Protein 4NQ0 (pdb70)

Foldseek 3Di:
DVQVVLVVVLVVLLVVLVVCVVVVVLVVSLVSLQVNLAPRDQDDDDHDLSSLLSNLSSLLVVVVVVVVCLLFADLVLLVDQAADDQDDPLQDALVPDDRHDSVCCNDDDVLVSSLVSLSNSSNRLQPDDPVNDGRDLVSLLVNLVSLQVNLVSCVVVVVLRSSLSSLSNSLNSLVVHDDDPVSLVSNLVSLLSNLVSLLSDPPHALVSSLVSLVVSLVSLVVVVVVVDDPNVVSVVSNVVSVVSNVCSVPPRHD

Structure (mmCIF, N/CA/C/O backbone):
data_4NQ0
#
_entry.id   4NQ0
#
_cell.length_a   48.308
_cell.length_b   78.280
_cell.length_c   82.689
_cell.angle_alpha   90.00
_cell.angle_beta   90.00
_cell.angle_gamma   90.00
#
_symmetry.space_group_name_H-M   'P 21 21 21'
#
loop_
_entity.id
_entity.type
_entity.pdbx_description
1 polymer 'HAT1-interacting factor 1'
2 water water
#
loop_
_atom_site.group_PDB
_atom_site.id
_atom_site.type_symbol
_atom_site.label_atom_id
_atom_site.label_alt_id
_atom_site.label_comp_id
_atom_site.label_asym_id
_atom_site.label_entity_id
_atom_site.label_seq_id
_atom_site.pdbx_PDB_ins_code
_atom_site.Cartn_x
_atom_site.Cartn_y
_atom_site.Cartn_z
_atom_site.occupancy
_atom_site.B_iso_or_equiv
_atom_site.auth_seq_id
_atom_site.auth_comp_id
_atom_site.auth_asym_id
_atom_site.auth_atom_id
_atom_site.pdbx_PDB_model_num
ATOM 1 N N . THR A 1 13 ? -21.796 -23.683 -30.235 1.00 52.85 13 THR A N 1
ATOM 2 C CA . THR A 1 13 ? -22.773 -22.862 -29.466 1.00 51.71 13 THR A CA 1
ATOM 3 C C . THR A 1 13 ? -22.665 -21.387 -29.839 1.00 50.39 13 THR A C 1
ATOM 4 O O . THR A 1 13 ? -21.737 -20.972 -30.543 1.00 50.23 13 THR A O 1
ATOM 8 N N . SER A 1 14 ? -23.630 -20.607 -29.359 1.00 49.20 14 SER A N 1
ATOM 9 C CA . SER A 1 14 ? -23.593 -19.156 -29.467 1.00 47.71 14 SER A CA 1
ATOM 10 C C . SER A 1 14 ? -22.476 -18.604 -28.579 1.00 46.62 14 SER A C 1
ATOM 11 O O . SER A 1 14 ? -21.757 -17.684 -28.977 1.00 46.19 14 SER A O 1
ATOM 13 N N . ARG A 1 15 ? -22.333 -19.180 -27.382 1.00 45.96 15 ARG A N 1
ATOM 14 C CA . ARG A 1 15 ? -21.355 -18.722 -26.388 1.00 44.75 15 ARG A CA 1
ATOM 15 C C . ARG A 1 15 ? -19.938 -18.656 -26.951 1.00 43.82 15 ARG A C 1
ATOM 16 O O . ARG A 1 15 ? -19.212 -17.695 -26.713 1.00 43.11 15 ARG A O 1
ATOM 18 N N . HIS A 1 16 ? -19.548 -19.676 -27.702 1.00 43.46 16 HIS A N 1
ATOM 19 C CA . HIS A 1 16 ? -18.233 -19.676 -28.335 1.00 43.04 16 HIS A CA 1
ATOM 20 C C . HIS A 1 16 ? -18.091 -18.598 -29.428 1.00 41.40 16 HIS A C 1
ATOM 21 O O . HIS A 1 16 ? -17.083 -17.909 -29.499 1.00 40.30 16 HIS A O 1
ATOM 28 N N . LYS A 1 17 ? -19.101 -18.495 -30.288 1.00 40.55 17 LYS A N 1
ATOM 29 C CA . LYS A 1 17 ? -19.153 -17.465 -31.334 1.00 39.53 17 LYS A CA 1
ATOM 30 C C . LYS A 1 17 ? -19.051 -16.070 -30.731 1.00 37.81 17 LYS A C 1
ATOM 31 O O . LYS A 1 17 ? -18.290 -15.229 -31.212 1.00 36.83 17 LYS A O 1
ATOM 37 N N . VAL A 1 18 ? -19.818 -15.832 -29.672 1.00 36.80 18 VAL A N 1
ATOM 38 C CA . VAL A 1 18 ? -19.760 -14.559 -28.955 1.00 35.41 18 VAL A CA 1
ATOM 39 C C . VAL A 1 18 ? -18.370 -14.331 -28.357 1.00 35.26 18 VAL A C 1
ATOM 40 O O . VAL A 1 18 ? -17.813 -13.242 -28.474 1.00 33.99 18 VAL A O 1
ATOM 44 N N . GLN A 1 19 ? -17.812 -15.368 -27.739 1.00 35.70 19 GLN A N 1
ATOM 45 C CA . GLN A 1 19 ? -16.478 -15.293 -27.135 1.00 36.43 19 GLN A CA 1
ATOM 46 C C . GLN A 1 19 ? -15.413 -14.865 -28.152 1.00 35.96 19 GLN A C 1
ATOM 47 O O . GLN A 1 19 ? -14.652 -13.925 -27.912 1.00 35.16 19 GLN A O 1
ATOM 53 N N . ILE A 1 20 ? -15.375 -15.565 -29.281 1.00 35.96 20 ILE A N 1
ATOM 54 C CA . ILE A 1 20 ? -14.405 -15.294 -30.345 1.00 36.11 20 ILE A CA 1
ATOM 55 C C . ILE A 1 20 ? -14.551 -13.872 -30.902 1.00 35.07 20 ILE A C 1
ATOM 56 O O . ILE A 1 20 ? -13.551 -13.167 -31.080 1.00 34.80 20 ILE A O 1
ATOM 60 N N . ASP A 1 21 ? -15.790 -13.444 -31.136 1.00 33.66 21 ASP A N 1
ATOM 61 C CA . ASP A 1 21 ? -16.046 -12.076 -31.605 1.00 32.92 21 ASP A CA 1
ATOM 62 C C . ASP A 1 21 ? -15.529 -11.028 -30.614 1.00 32.27 21 ASP A C 1
ATOM 63 O O . ASP A 1 21 ? -14.904 -10.036 -31.015 1.00 31.75 21 ASP A O 1
ATOM 68 N N . MET A 1 22 ? -15.811 -11.251 -29.331 1.00 31.84 22 MET A N 1
ATOM 69 C CA . MET A 1 22 ? -15.374 -10.351 -28.250 1.00 31.78 22 MET A CA 1
ATOM 70 C C . MET A 1 22 ? -13.851 -10.220 -28.190 1.00 31.76 22 MET A C 1
ATOM 71 O O . MET A 1 22 ? -13.323 -9.116 -28.062 1.00 31.23 22 MET A O 1
ATOM 76 N N . GLU A 1 23 ? -13.149 -11.343 -28.291 1.00 32.40 23 GLU A N 1
ATOM 77 C CA . GLU A 1 23 ? -11.688 -11.316 -28.321 1.00 33.42 23 GLU A CA 1
ATOM 78 C C . GLU A 1 23 ? -11.150 -10.523 -29.509 1.00 33.30 23 GLU A C 1
ATOM 79 O O . GLU A 1 23 ? -10.173 -9.801 -29.372 1.00 33.41 23 GLU A O 1
ATOM 85 N N . ARG A 1 24 ? -11.792 -10.624 -30.668 1.00 33.24 24 ARG A N 1
ATOM 86 C CA . ARG A 1 24 ? -11.340 -9.848 -31.818 1.00 33.45 24 ARG A CA 1
ATOM 87 C C . ARG A 1 24 ? -11.566 -8.354 -31.576 1.00 32.08 24 ARG A C 1
ATOM 88 O O . ARG A 1 24 ? -10.704 -7.531 -31.877 1.00 31.56 24 ARG A O 1
ATOM 96 N N . GLN A 1 25 ? -12.719 -8.009 -31.007 1.00 30.87 25 GLN A N 1
ATOM 97 C CA . GLN A 1 25 ? -13.045 -6.607 -30.707 1.00 30.14 25 GLN A CA 1
ATOM 98 C C . GLN A 1 25 ? -12.076 -5.956 -29.706 1.00 29.80 25 GLN A C 1
ATOM 99 O O . GLN A 1 25 ? -11.701 -4.792 -29.872 1.00 29.69 25 GLN A O 1
ATOM 105 N N . VAL A 1 26 ? -11.685 -6.706 -28.677 1.00 29.64 26 VAL A N 1
ATOM 106 C CA . VAL A 1 26 ? -10.657 -6.272 -27.726 1.00 29.92 26 VAL A CA 1
ATOM 107 C C . VAL A 1 26 ? -9.342 -5.944 -28.456 1.00 31.02 26 VAL A C 1
ATOM 108 O O . VAL A 1 26 ? -8.754 -4.893 -28.237 1.00 30.79 26 VAL A O 1
ATOM 112 N N . GLN A 1 27 ? -8.907 -6.838 -29.344 1.00 32.90 27 GLN A N 1
ATOM 113 C CA . GLN A 1 27 ? -7.681 -6.622 -30.119 1.00 34.38 27 GLN A CA 1
ATOM 114 C C . GLN A 1 27 ? -7.765 -5.389 -31.023 1.00 34.74 27 GLN A C 1
ATOM 115 O O . GLN A 1 27 ? -6.798 -4.620 -31.133 1.00 34.48 27 GLN A O 1
ATOM 121 N N . ILE A 1 28 ? -8.916 -5.203 -31.663 1.00 34.61 28 ILE A N 1
ATOM 122 C CA . ILE A 1 28 ? -9.132 -4.029 -32.498 1.00 34.93 28 ILE A CA 1
ATOM 123 C C . ILE A 1 28 ? -9.112 -2.764 -31.637 1.00 34.62 28 ILE A C 1
ATOM 124 O O . ILE A 1 28 ? -8.459 -1.783 -31.988 1.00 34.77 28 ILE A O 1
ATOM 129 N N . ALA A 1 29 ? -9.820 -2.799 -30.508 1.00 34.04 29 ALA A N 1
ATOM 130 C CA . ALA A 1 29 ? -9.907 -1.659 -29.608 1.00 33.97 29 ALA A CA 1
ATOM 131 C C . ALA A 1 29 ? -8.531 -1.322 -29.033 1.00 34.53 29 ALA A C 1
ATOM 132 O O . ALA A 1 29 ? -8.167 -0.159 -28.937 1.00 34.03 29 ALA A O 1
ATOM 134 N N . LYS A 1 30 ? -7.798 -2.359 -28.649 1.00 35.26 30 LYS A N 1
ATOM 135 C CA . LYS A 1 30 ? -6.427 -2.244 -28.165 1.00 36.61 30 LYS A CA 1
ATOM 136 C C . LYS A 1 30 ? -5.536 -1.564 -29.208 1.00 37.93 30 LYS A C 1
ATOM 137 O O . LYS A 1 30 ? -4.782 -0.640 -28.882 1.00 38.13 30 LYS A O 1
ATOM 143 N N . ASP A 1 31 ? -5.642 -2.014 -30.458 1.00 38.94 31 ASP A N 1
ATOM 144 C CA . ASP A 1 31 ? -4.855 -1.450 -31.561 1.00 40.19 31 ASP A CA 1
ATOM 145 C C . ASP A 1 31 ? -5.240 -0.004 -31.843 1.00 40.40 31 ASP A C 1
ATOM 146 O O . ASP A 1 31 ? -4.384 0.821 -32.153 1.00 41.30 31 ASP A O 1
ATOM 149 N N . LEU A 1 32 ? -6.528 0.304 -31.731 1.00 40.09 32 LEU A N 1
ATOM 150 C CA . LEU A 1 32 ? -7.008 1.669 -31.943 1.00 40.18 32 LEU A CA 1
ATOM 151 C C . LEU A 1 32 ? -6.509 2.610 -30.845 1.00 40.31 32 LEU A C 1
ATOM 152 O O . LEU A 1 32 ? -6.222 3.781 -31.103 1.00 40.29 32 LEU A O 1
ATOM 157 N N . LEU A 1 33 ? -6.431 2.097 -29.622 1.00 40.01 33 LEU A N 1
ATOM 158 C CA . LEU A 1 33 ? -5.915 2.869 -28.502 1.00 40.34 33 LEU A CA 1
ATOM 159 C C . LEU A 1 33 ? -4.425 3.123 -28.702 1.00 41.42 33 LEU A C 1
ATOM 160 O O . LEU A 1 33 ? -3.970 4.241 -28.504 1.00 41.71 33 LEU A O 1
ATOM 165 N N . ALA A 1 34 ? -3.689 2.081 -29.111 1.00 42.43 34 ALA A N 1
ATOM 166 C CA . ALA A 1 34 ? -2.262 2.191 -29.473 1.00 43.84 34 ALA A CA 1
ATOM 167 C C . ALA A 1 34 ? -2.022 3.219 -30.576 1.00 45.10 34 ALA A C 1
ATOM 168 O O . ALA A 1 34 ? -1.002 3.896 -30.583 1.00 45.90 34 ALA A O 1
ATOM 170 N N . GLN A 1 35 ? -2.970 3.336 -31.503 1.00 45.94 35 GLN A N 1
ATOM 171 C CA . GLN A 1 35 ? -2.904 4.354 -32.554 1.00 47.20 35 GLN A CA 1
ATOM 172 C C . GLN A 1 35 ? -3.355 5.743 -32.074 1.00 46.88 35 GLN A C 1
ATOM 173 O O . GLN A 1 35 ? -3.336 6.693 -32.854 1.00 47.88 35 GLN A O 1
ATOM 179 N N . LYS A 1 36 ? -3.751 5.860 -30.807 1.00 45.62 36 LYS A N 1
ATOM 180 C CA . LYS A 1 36 ? -4.270 7.111 -30.229 1.00 45.38 36 LYS A CA 1
ATOM 181 C C . LYS A 1 36 ? -5.630 7.521 -30.818 1.00 45.32 36 LYS A C 1
ATOM 182 O O . LYS A 1 36 ? -5.995 8.696 -30.782 1.00 45.47 36 LYS A O 1
ATOM 186 N N . LYS A 1 37 ? -6.384 6.559 -31.346 1.00 44.81 37 LYS A N 1
ATOM 187 C CA . LYS A 1 37 ? -7.726 6.835 -31.858 1.00 44.81 37 LYS A CA 1
ATOM 188 C C . LYS A 1 37 ? -8.740 6.538 -30.755 1.00 43.29 37 LYS A C 1
ATOM 189 O O . LYS A 1 37 ? -9.382 5.481 -30.730 1.00 42.74 37 LYS A O 1
ATOM 195 N N . PHE A 1 38 ? -8.882 7.503 -29.853 1.00 42.62 38 PHE A N 1
ATOM 196 C CA . PHE A 1 38 ? -9.518 7.287 -28.548 1.00 41.06 38 PHE A CA 1
ATOM 197 C C . PHE A 1 38 ? -11.033 7.159 -28.604 1.00 40.23 38 PHE A C 1
ATOM 198 O O . PHE A 1 38 ? -11.603 6.265 -27.986 1.00 39.48 38 PHE A O 1
ATOM 206 N N . LEU A 1 39 ? -11.684 8.068 -29.314 1.00 40.35 39 LEU A N 1
ATOM 207 C CA . LEU A 1 39 ? -13.122 7.989 -29.504 1.00 39.98 39 LEU A CA 1
ATOM 208 C C . LEU A 1 39 ? -13.463 6.654 -30.163 1.00 39.63 39 LEU A C 1
ATOM 209 O O . LEU A 1 39 ? -14.422 5.986 -29.776 1.00 39.29 39 LEU A O 1
ATOM 214 N N . GLU A 1 40 ? -12.639 6.262 -31.128 1.00 39.66 40 GLU A N 1
ATOM 215 C CA . GLU A 1 40 ? -12.868 5.068 -31.919 1.00 39.56 40 GLU A CA 1
ATOM 216 C C . GLU A 1 40 ? -12.672 3.775 -31.111 1.00 37.87 40 GLU A C 1
ATOM 217 O O . GLU A 1 40 ? -13.439 2.832 -31.261 1.00 36.72 40 GLU A O 1
ATOM 223 N N . ALA A 1 41 ? -11.647 3.743 -30.261 1.00 37.04 41 ALA A N 1
ATOM 224 C CA . ALA A 1 41 ? -11.410 2.601 -29.358 1.00 35.72 41 ALA A CA 1
ATOM 225 C C . ALA A 1 41 ? -12.530 2.495 -28.319 1.00 34.78 41 ALA A C 1
ATOM 226 O O . ALA A 1 41 ? -13.016 1.403 -28.030 1.00 33.70 41 ALA A O 1
ATOM 228 N N . ALA A 1 42 ? -12.951 3.639 -27.782 1.00 34.54 42 ALA A N 1
ATOM 229 C CA . ALA A 1 42 ? -14.050 3.683 -26.818 1.00 33.95 42 ALA A CA 1
ATOM 230 C C . ALA A 1 42 ? -15.373 3.199 -27.427 1.00 34.23 42 ALA A C 1
ATOM 231 O O . ALA A 1 42 ? -16.068 2.346 -26.840 1.00 33.58 42 ALA A O 1
ATOM 233 N N . LYS A 1 43 ? -15.725 3.740 -28.595 1.00 34.40 43 LYS A N 1
ATOM 234 C CA . LYS A 1 43 ? -16.945 3.323 -29.284 1.00 34.59 43 LYS A CA 1
ATOM 235 C C . LYS A 1 43 ? -16.923 1.833 -29.538 1.00 33.44 43 LYS A C 1
ATOM 236 O O . LYS A 1 43 ? -17.927 1.158 -29.393 1.00 33.15 43 LYS A O 1
ATOM 242 N N . ARG A 1 44 ? -15.767 1.333 -29.931 1.00 33.19 44 ARG A N 1
ATOM 243 C CA . ARG A 1 44 ? -15.608 -0.082 -30.219 1.00 32.69 44 ARG A CA 1
ATOM 244 C C . ARG A 1 44 ? -15.938 -0.932 -28.990 1.00 31.37 44 ARG A C 1
ATOM 245 O O . ARG A 1 44 ? -16.603 -1.969 -29.097 1.00 31.14 44 ARG A O 1
ATOM 253 N N . CYS A 1 45 ? -15.444 -0.497 -27.832 1.00 30.49 45 CYS A N 1
ATOM 254 C CA . CYS A 1 45 ? -15.698 -1.186 -26.561 1.00 29.75 45 CYS A CA 1
ATOM 255 C C . CYS A 1 45 ? -17.161 -1.054 -26.185 1.00 29.42 45 CYS A C 1
ATOM 256 O O . CYS A 1 45 ? -17.801 -2.031 -25.837 1.00 27.93 45 CYS A O 1
ATOM 259 N N . GLN A 1 46 ? -17.678 0.172 -26.253 1.00 30.28 46 GLN A N 1
ATOM 260 C CA . GLN A 1 46 ? -19.066 0.443 -25.888 1.00 31.00 46 GLN A CA 1
ATOM 261 C C . GLN A 1 46 ? -20.055 -0.417 -26.687 1.00 31.37 46 GLN A C 1
ATOM 262 O O . GLN A 1 46 ? -20.924 -1.063 -26.114 1.00 30.87 46 GLN A O 1
ATOM 268 N N . GLN A 1 47 ? -19.907 -0.422 -28.008 1.00 31.95 47 GLN A N 1
ATOM 269 C CA . GLN A 1 47 ? -20.825 -1.164 -28.873 1.00 32.19 47 GLN A CA 1
ATOM 270 C C . GLN A 1 47 ? -20.681 -2.669 -28.677 1.00 31.48 47 GLN A C 1
ATOM 271 O O . GLN A 1 47 ? -21.661 -3.395 -28.721 1.00 31.50 47 GLN A O 1
ATOM 277 N N . THR A 1 48 ? -19.461 -3.144 -28.459 1.00 31.09 48 THR A N 1
ATOM 278 C CA . THR A 1 48 ? -19.266 -4.561 -28.161 1.00 30.70 48 THR A CA 1
ATOM 279 C C . THR A 1 48 ? -19.970 -4.892 -26.843 1.00 30.14 48 THR A C 1
ATOM 280 O O . THR A 1 48 ? -20.704 -5.876 -26.775 1.00 29.49 48 THR A O 1
ATOM 284 N N . LEU A 1 49 ? -19.785 -4.049 -25.819 1.00 29.60 49 LEU A N 1
ATOM 285 C CA . LEU A 1 49 ? -20.392 -4.308 -24.513 1.00 29.50 49 LEU A CA 1
ATOM 286 C C . LEU A 1 49 ? -21.936 -4.295 -24.600 1.00 30.29 49 LEU A C 1
ATOM 287 O O . LEU A 1 49 ? -22.576 -5.133 -23.987 1.00 29.14 49 LEU A O 1
ATOM 292 N N . ASP A 1 50 ? -22.511 -3.367 -25.371 1.00 30.94 50 ASP A N 1
ATOM 293 C CA . ASP A 1 50 ? -23.971 -3.239 -25.471 1.00 31.95 50 ASP A CA 1
ATOM 294 C C . ASP A 1 50 ? -24.598 -4.450 -26.149 1.00 32.83 50 ASP A C 1
ATOM 295 O O . ASP A 1 50 ? -25.745 -4.769 -25.889 1.00 33.01 50 ASP A O 1
ATOM 300 N N . SER A 1 51 ? -23.853 -5.117 -27.023 1.00 33.85 51 SER A N 1
ATOM 301 C CA . SER A 1 51 ? -24.405 -6.222 -27.790 1.00 35.04 51 SER A CA 1
ATOM 302 C C . SER A 1 51 ? -24.085 -7.601 -27.223 1.00 36.06 51 SER A C 1
ATOM 303 O O . SER A 1 51 ? -24.509 -8.595 -27.800 1.00 36.21 51 SER A O 1
ATOM 306 N N . LEU A 1 52 ? -23.351 -7.682 -26.114 1.00 36.78 52 LEU A N 1
ATOM 307 C CA . LEU A 1 52 ? -23.121 -8.989 -25.483 1.00 38.01 52 LEU A CA 1
ATOM 308 C C . LEU A 1 52 ? -24.425 -9.461 -24.846 1.00 39.38 52 LEU A C 1
ATOM 309 O O . LEU A 1 52 ? -25.159 -8.651 -24.280 1.00 39.02 52 LEU A O 1
ATOM 314 N N . PRO A 1 53 ? -24.717 -10.766 -24.928 1.00 41.41 53 PRO A N 1
ATOM 315 C CA . PRO A 1 53 ? -25.899 -11.283 -24.228 1.00 42.90 53 PRO A CA 1
ATOM 316 C C . PRO A 1 53 ? -25.807 -11.063 -22.717 1.00 44.26 53 PRO A C 1
ATOM 317 O O . PRO A 1 53 ? -24.720 -11.152 -22.140 1.00 43.79 53 PRO A O 1
ATOM 321 N N . LYS A 1 54 ? -26.945 -10.777 -22.089 1.00 46.15 54 LYS A N 1
ATOM 322 C CA . LYS A 1 54 ? -26.972 -10.355 -20.688 1.00 47.31 54 LYS A CA 1
ATOM 323 C C . LYS A 1 54 ? -26.833 -11.499 -19.677 1.00 48.62 54 LYS A C 1
ATOM 324 O O . LYS A 1 54 ? -26.590 -11.238 -18.498 1.00 49.36 54 LYS A O 1
ATOM 326 N N . ASP A 1 55 ? -26.977 -12.753 -20.112 1.00 49.68 55 ASP A N 1
ATOM 327 C CA . ASP A 1 55 ? -26.836 -13.881 -19.184 1.00 50.60 55 ASP A CA 1
ATOM 328 C C . ASP A 1 55 ? -25.748 -14.887 -19.579 1.00 50.95 55 ASP A C 1
ATOM 329 O O . ASP A 1 55 ? -25.617 -15.254 -20.743 1.00 51.53 55 ASP A O 1
ATOM 332 N N . GLY A 1 56 ? -24.962 -15.315 -18.590 1.00 51.12 56 GLY A N 1
ATOM 333 C CA . GLY A 1 56 ? -24.095 -16.489 -18.726 1.00 51.09 56 GLY A CA 1
ATOM 334 C C . GLY A 1 56 ? -22.753 -16.311 -19.419 1.00 50.20 56 GLY A C 1
ATOM 335 O O . GLY A 1 56 ? -22.124 -17.307 -19.800 1.00 51.17 56 GLY A O 1
ATOM 336 N N . LEU A 1 57 ? -22.298 -15.073 -19.589 1.00 48.10 57 LEU A N 1
ATOM 337 C CA . LEU A 1 57 ? -20.961 -14.838 -20.136 1.00 46.89 57 LEU A CA 1
ATOM 338 C C . LEU A 1 57 ? -20.334 -13.560 -19.618 1.00 44.77 57 LEU A C 1
ATOM 339 O O . LEU A 1 57 ? -20.735 -12.472 -20.007 1.00 44.45 57 LEU A O 1
ATOM 344 N N . LEU A 1 58 ? -19.312 -13.699 -18.786 1.00 43.19 58 LEU A N 1
ATOM 345 C CA . LEU A 1 58 ? -18.615 -12.541 -18.243 1.00 41.30 58 LEU A CA 1
ATOM 346 C C . LEU A 1 58 ? -17.764 -11.897 -19.322 1.00 39.49 58 LEU A C 1
ATOM 347 O O . LEU A 1 58 ? -16.969 -12.575 -19.956 1.00 39.46 58 LEU A O 1
ATOM 352 N N . PRO A 1 59 ? -17.915 -10.578 -19.527 1.00 37.38 59 PRO A N 1
ATOM 353 C CA . PRO A 1 59 ? -17.137 -9.922 -20.559 1.00 35.92 59 PRO A CA 1
ATOM 354 C C . PRO A 1 59 ? -15.668 -9.809 -20.182 1.00 34.73 59 PRO A C 1
ATOM 355 O O . PRO A 1 59 ? -15.312 -9.915 -19.004 1.00 34.50 59 PRO A O 1
ATOM 359 N N . ASP A 1 60 ? -14.833 -9.617 -21.193 1.00 33.25 60 ASP A N 1
ATOM 360 C CA . ASP A 1 60 ? -13.395 -9.490 -21.014 1.00 32.48 60 ASP A CA 1
ATOM 361 C C . ASP A 1 60 ? -13.129 -8.187 -20.262 1.00 30.99 60 ASP A C 1
ATOM 362 O O . ASP A 1 60 ? -13.604 -7.142 -20.678 1.00 29.97 60 ASP A O 1
ATOM 367 N N . PRO A 1 61 ? -12.389 -8.248 -19.139 1.00 30.25 61 PRO A N 1
ATOM 368 C CA . PRO A 1 61 ? -12.071 -7.008 -18.409 1.00 29.42 61 PRO A CA 1
ATOM 369 C C . PRO A 1 61 ? -11.338 -5.961 -19.258 1.00 29.57 61 PRO A C 1
ATOM 370 O O . PRO A 1 61 ? -11.440 -4.765 -18.977 1.00 28.49 61 PRO A O 1
ATOM 374 N N . GLU A 1 62 ? -10.601 -6.398 -20.280 1.00 29.88 62 GLU A N 1
ATOM 375 C CA . GLU A 1 62 ? -9.959 -5.459 -21.206 1.00 30.56 62 GLU A CA 1
ATOM 376 C C . GLU A 1 62 ? -10.928 -4.520 -21.917 1.00 29.70 62 GLU A C 1
ATOM 377 O O . GLU A 1 62 ? -10.548 -3.412 -22.268 1.00 29.78 62 GLU A O 1
ATOM 383 N N . LEU A 1 63 ? -12.171 -4.954 -22.146 1.00 29.22 63 LEU A N 1
ATOM 384 C CA . LEU A 1 63 ? -13.178 -4.068 -22.720 1.00 28.36 63 LEU A CA 1
ATOM 385 C C . LEU A 1 63 ? -13.400 -2.857 -21.821 1.00 28.33 63 LEU A C 1
ATOM 386 O O . LEU A 1 63 ? -13.564 -1.741 -22.304 1.00 28.06 63 LEU A O 1
ATOM 391 N N . PHE A 1 64 ? -13.387 -3.085 -20.513 1.00 27.87 64 PHE A N 1
ATOM 392 C CA . PHE A 1 64 ? -13.568 -2.009 -19.545 1.00 27.94 64 PHE A CA 1
ATOM 393 C C . PHE A 1 64 ? -12.315 -1.152 -19.411 1.00 27.89 64 PHE A C 1
ATOM 394 O O . PHE A 1 64 ? -12.391 0.084 -19.400 1.00 27.66 64 PHE A O 1
ATOM 402 N N . THR A 1 65 ? -11.150 -1.794 -19.371 1.00 28.11 65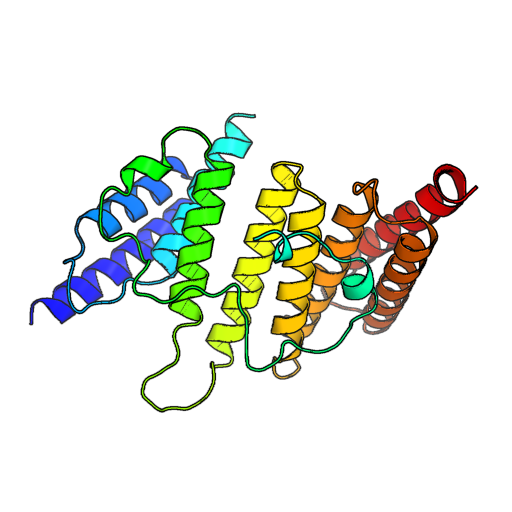 THR A N 1
ATOM 403 C CA . THR A 1 65 ? -9.894 -1.048 -19.171 1.00 28.40 65 THR A CA 1
ATOM 404 C C . THR A 1 65 ? -9.500 -0.208 -20.385 1.00 28.65 65 THR A C 1
ATOM 405 O O . THR A 1 65 ? -9.102 0.956 -20.241 1.00 28.57 65 THR A O 1
ATOM 409 N N . ILE A 1 66 ? -9.646 -0.774 -21.578 1.00 28.98 66 ILE A N 1
ATOM 410 C CA . ILE A 1 66 ? -9.445 -0.011 -22.814 1.00 29.56 66 ILE A CA 1
ATOM 411 C C . ILE A 1 66 ? -10.454 1.135 -22.916 1.00 29.53 66 ILE A C 1
ATOM 412 O O . ILE A 1 66 ? -10.078 2.274 -23.216 1.00 29.74 66 ILE A O 1
ATOM 417 N N . PHE A 1 67 ? -11.727 0.840 -22.636 1.00 29.55 67 PHE A N 1
ATOM 418 C CA . PHE A 1 67 ? -12.792 1.849 -22.663 1.00 29.80 67 PHE A CA 1
ATOM 419 C C . PHE A 1 67 ? -12.420 2.999 -21.714 1.00 30.41 67 PHE A C 1
ATOM 420 O O . PHE A 1 67 ? -12.513 4.176 -22.077 1.00 31.09 67 PHE A O 1
ATOM 428 N N . ALA A 1 68 ? -11.980 2.657 -20.506 1.00 30.58 68 ALA A N 1
ATOM 429 C CA . ALA A 1 68 ? -11.628 3.661 -19.508 1.00 31.20 68 ALA A CA 1
ATOM 430 C C . ALA A 1 68 ? -10.455 4.526 -19.969 1.00 32.39 68 ALA A C 1
ATOM 431 O O . ALA A 1 68 ? -10.514 5.747 -19.885 1.00 32.36 68 ALA A O 1
ATOM 433 N N . GLN A 1 69 ? -9.393 3.895 -20.452 1.00 33.68 69 GLN A N 1
ATOM 434 C CA . GLN A 1 69 ? -8.262 4.642 -21.000 1.00 35.24 69 GLN A CA 1
ATOM 435 C C . GLN A 1 69 ? -8.714 5.568 -22.115 1.00 36.30 69 GLN A C 1
ATOM 436 O O . GLN A 1 69 ? -8.362 6.743 -22.121 1.00 36.60 69 GLN A O 1
ATOM 442 N N . ALA A 1 70 ? -9.516 5.036 -23.040 1.00 36.97 70 ALA A N 1
ATOM 443 C CA . ALA A 1 70 ? -9.959 5.802 -24.201 1.00 37.88 70 ALA A CA 1
ATOM 444 C C . ALA A 1 70 ? -10.657 7.076 -23.766 1.00 38.86 70 ALA A C 1
ATOM 445 O O . ALA A 1 70 ? -10.323 8.169 -24.233 1.00 39.55 70 ALA A O 1
ATOM 447 N N . VAL A 1 71 ? -11.612 6.930 -22.851 1.00 39.19 71 VAL A N 1
ATOM 448 C CA . VAL A 1 71 ? -12.432 8.047 -22.416 1.00 40.31 71 VAL A CA 1
ATOM 449 C C . VAL A 1 71 ? -11.627 9.030 -21.558 1.00 41.46 71 VAL A C 1
ATOM 450 O O . VAL A 1 71 ? -11.809 10.239 -21.659 1.00 42.08 71 VAL A O 1
ATOM 454 N N . TYR A 1 72 ? -10.728 8.515 -20.730 1.00 42.16 72 TYR A N 1
ATOM 455 C CA . TYR A 1 72 ? -9.824 9.376 -19.970 1.00 43.49 72 TYR A CA 1
ATOM 456 C C . TYR A 1 72 ? -9.034 10.284 -20.916 1.00 45.16 72 TYR A C 1
ATOM 457 O O . TYR A 1 72 ? -9.006 11.502 -20.745 1.00 45.70 72 TYR A O 1
ATOM 466 N N . ASN A 1 73 ? -8.410 9.680 -21.920 1.00 46.40 73 ASN A N 1
ATOM 467 C CA . ASN A 1 73 ? -7.598 10.430 -22.881 1.00 48.33 73 ASN A CA 1
ATOM 468 C C . ASN A 1 73 ? -8.381 11.419 -23.743 1.00 50.06 73 ASN A C 1
ATOM 469 O O . ASN A 1 73 ? -7.815 12.406 -24.220 1.00 51.09 73 ASN A O 1
ATOM 474 N N . MET A 1 74 ? -9.671 11.147 -23.939 1.00 51.20 74 MET A N 1
ATOM 475 C CA . MET A 1 74 ? -10.571 12.076 -24.614 1.00 52.85 74 MET A CA 1
ATOM 476 C C . MET A 1 74 ? -10.720 13.346 -23.788 1.00 54.23 74 MET A C 1
ATOM 477 O O . MET A 1 74 ? -10.756 14.451 -24.336 1.00 55.45 74 MET A O 1
ATOM 482 N N . GLU A 1 75 ? -10.822 13.189 -22.471 1.00 54.56 75 GLU A N 1
ATOM 483 C CA . GLU A 1 75 ? -10.996 14.334 -21.584 1.00 55.72 75 GLU A CA 1
ATOM 484 C C . GLU A 1 75 ? -9.706 15.144 -21.505 1.00 56.99 75 GLU A C 1
ATOM 485 O O . GLU A 1 75 ? -9.744 16.375 -21.555 1.00 57.87 75 GLU A O 1
ATOM 491 N N . VAL A 1 76 ? -8.571 14.453 -21.390 1.00 57.49 76 VAL A N 1
ATOM 492 C CA . VAL A 1 76 ? -7.263 15.106 -21.411 1.00 58.84 76 VAL A CA 1
ATOM 493 C C . VAL A 1 76 ? -7.158 15.989 -22.655 1.00 60.85 76 VAL A C 1
ATOM 494 O O . VAL A 1 76 ? -6.859 17.181 -22.553 1.00 62.04 76 VAL A O 1
ATOM 498 N N . GLN A 1 77 ? -7.433 15.398 -23.817 1.00 62.01 77 GLN A N 1
ATOM 499 C CA . GLN A 1 77 ? -7.446 16.128 -25.097 1.00 63.88 77 GLN A CA 1
ATOM 500 C C . GLN A 1 77 ? -8.436 17.291 -25.122 1.00 65.09 77 GLN A C 1
ATOM 501 O O . GLN A 1 77 ? -8.169 18.308 -25.758 1.00 66.52 77 GLN A O 1
ATOM 507 N N . ASN A 1 78 ? -9.570 17.146 -24.439 1.00 65.02 78 ASN A N 1
ATOM 508 C CA . ASN A 1 78 ? -10.547 18.238 -24.321 1.00 66.29 78 ASN A CA 1
ATOM 509 C C . ASN A 1 78 ? -10.186 19.221 -23.197 1.00 66.84 78 ASN A C 1
ATOM 510 O O . ASN A 1 78 ? -11.078 19.813 -22.579 1.00 67.25 78 ASN A O 1
ATOM 515 N N . SER A 1 79 ? -8.887 19.394 -22.939 1.00 66.93 79 SER A N 1
ATOM 516 C CA . SER A 1 79 ? -8.401 20.229 -21.837 1.00 67.21 79 SER A CA 1
ATOM 517 C C . SER A 1 79 ? -6.905 20.521 -21.976 1.00 67.43 79 SER A C 1
ATOM 518 O O . SER A 1 79 ? -6.438 20.948 -23.031 1.00 68.40 79 SER A O 1
ATOM 521 N N . LYS A 1 160 ? -16.435 3.630 0.747 1.00 56.63 160 LYS A N 1
ATOM 522 C CA . LYS A 1 160 ? -17.077 4.944 0.709 1.00 56.78 160 LYS A CA 1
ATOM 523 C C . LYS A 1 160 ? -16.029 6.044 0.912 1.00 56.21 160 LYS A C 1
ATOM 524 O O . LYS A 1 160 ? -15.414 6.512 -0.055 1.00 56.10 160 LYS A O 1
ATOM 526 N N . GLU A 1 161 ? -15.815 6.449 2.164 1.00 55.87 161 GLU A N 1
ATOM 527 C CA . GLU A 1 161 ? -14.734 7.374 2.485 1.00 54.77 161 GLU A CA 1
ATOM 528 C C . GLU A 1 161 ? -13.473 6.592 2.875 1.00 53.04 161 GLU A C 1
ATOM 529 O O . GLU A 1 161 ? -12.435 7.180 3.181 1.00 52.53 161 GLU A O 1
ATOM 535 N N . GLU A 1 162 ? -13.583 5.264 2.850 1.00 51.69 162 GLU A N 1
ATOM 536 C CA . GLU A 1 162 ? -12.424 4.367 2.872 1.00 50.45 162 GLU A CA 1
ATOM 537 C C . GLU A 1 162 ? -11.583 4.467 1.581 1.00 48.65 162 GLU A C 1
ATOM 538 O O . GLU A 1 162 ? -10.460 3.968 1.541 1.00 48.33 162 GLU A O 1
ATOM 541 N N . GLU A 1 163 ? -12.131 5.111 0.545 1.00 47.27 163 GLU A N 1
ATOM 542 C CA . GLU A 1 163 ? -11.384 5.444 -0.685 1.00 45.71 163 GLU A CA 1
ATOM 543 C C . GLU A 1 163 ? -10.421 6.626 -0.529 1.00 43.70 163 GLU A C 1
ATOM 544 O O . GLU A 1 163 ? -9.536 6.814 -1.358 1.00 42.74 163 GLU A O 1
ATOM 550 N N . ARG A 1 164 ? -10.629 7.447 0.492 1.00 42.49 164 ARG A N 1
ATOM 551 C CA . ARG A 1 164 ? -9.710 8.540 0.791 1.00 41.22 164 ARG A CA 1
ATOM 552 C C . ARG A 1 164 ? -8.486 8.010 1.529 1.00 39.01 164 ARG A C 1
ATOM 553 O O . ARG A 1 164 ? -8.551 6.973 2.188 1.00 38.46 164 ARG A O 1
ATOM 561 N N . LEU A 1 165 ? -7.372 8.721 1.389 1.00 36.80 165 LEU A N 1
ATOM 562 C CA . LEU A 1 165 ? -6.148 8.378 2.093 1.00 35.54 165 LEU A CA 1
ATOM 563 C C . LEU A 1 165 ? -6.365 8.516 3.604 1.00 34.88 165 LEU A C 1
ATOM 564 O O . LEU A 1 165 ? -6.869 9.530 4.081 1.00 34.86 165 LEU A O 1
ATOM 569 N N . ALA A 1 166 ? -6.020 7.460 4.331 1.00 33.94 166 ALA A N 1
ATOM 570 C CA . ALA A 1 166 ? -5.840 7.523 5.768 1.00 33.28 166 ALA A CA 1
ATOM 571 C C . ALA A 1 166 ? -4.348 7.735 6.017 1.00 32.21 166 ALA A C 1
ATOM 572 O O . ALA A 1 166 ? -3.522 7.075 5.404 1.00 30.93 166 ALA A O 1
ATOM 574 N N . LEU A 1 167 ? -4.013 8.657 6.913 1.00 31.84 167 LEU A N 1
ATOM 575 C CA . LEU A 1 167 ? -2.622 8.922 7.288 1.00 31.53 167 LEU A CA 1
ATOM 576 C C . LEU A 1 167 ? -1.817 7.653 7.557 1.00 30.94 167 LEU A C 1
ATOM 577 O O . LEU A 1 167 ? -0.670 7.546 7.122 1.00 30.16 167 LEU A O 1
ATOM 582 N N . HIS A 1 168 ? -2.424 6.693 8.256 1.00 30.77 168 HIS A N 1
ATOM 583 C CA . HIS A 1 168 ? -1.727 5.466 8.635 1.00 30.78 168 HIS A CA 1
ATOM 584 C C . HIS A 1 168 ? -1.318 4.625 7.432 1.00 30.54 168 HIS A C 1
ATOM 585 O O . HIS A 1 168 ? -0.392 3.831 7.526 1.00 30.39 168 HIS A O 1
ATOM 592 N N . GLU A 1 169 ? -2.003 4.810 6.304 1.00 30.53 169 GLU A N 1
ATOM 593 C CA . GLU A 1 169 ? -1.685 4.075 5.076 1.00 31.07 169 GLU A CA 1
ATOM 594 C C . GLU A 1 169 ? -0.274 4.351 4.531 1.00 30.63 169 GLU A C 1
ATOM 595 O O . GLU A 1 169 ? 0.325 3.494 3.867 1.00 29.81 169 GLU A O 1
ATOM 601 N N . LEU A 1 170 ? 0.244 5.542 4.814 1.00 31.00 170 LEU A N 1
ATOM 602 C CA . LEU A 1 170 ? 1.604 5.916 4.417 1.00 31.49 170 LEU A CA 1
ATOM 603 C C . LEU A 1 170 ? 2.705 5.194 5.218 1.00 32.85 170 LEU A C 1
ATOM 604 O O . LEU A 1 170 ? 3.850 5.120 4.770 1.00 32.70 170 LEU A O 1
ATOM 609 N N . ALA A 1 171 ? 2.363 4.691 6.400 1.00 34.51 171 ALA A N 1
ATOM 610 C CA . ALA A 1 171 ? 3.321 3.982 7.250 1.00 36.26 171 ALA A CA 1
ATOM 611 C C . ALA A 1 171 ? 3.262 2.478 7.023 1.00 37.58 171 ALA A C 1
ATOM 612 O O . ALA A 1 171 ? 3.997 1.742 7.661 1.00 38.67 171 ALA A O 1
ATOM 614 N N . ASN A 1 172 ? 2.387 2.035 6.121 1.00 38.75 172 ASN A N 1
ATOM 615 C CA . ASN A 1 172 ? 2.254 0.626 5.767 1.00 40.12 172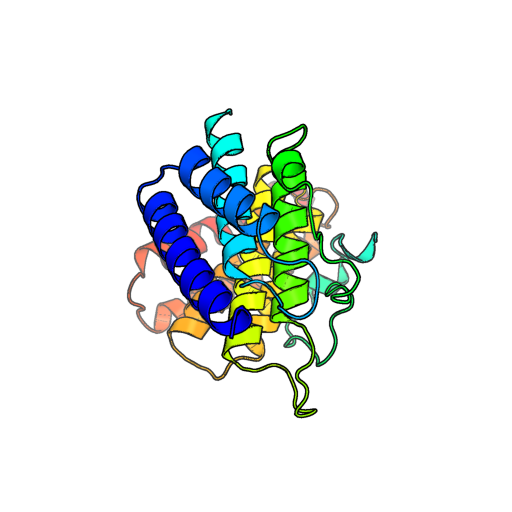 ASN A CA 1
ATOM 616 C C . ASN A 1 172 ? 3.048 0.275 4.499 1.00 40.69 172 ASN A C 1
ATOM 617 O O . ASN A 1 172 ? 2.903 0.934 3.465 1.00 40.66 172 ASN A O 1
ATOM 622 N N . PHE A 1 173 ? 3.878 -0.764 4.587 1.00 42.23 173 PHE A N 1
ATOM 623 C CA . PHE A 1 173 ? 4.630 -1.285 3.436 1.00 42.79 173 PHE A CA 1
ATOM 624 C C . PHE A 1 173 ? 4.390 -2.774 3.218 1.00 44.29 173 PHE A C 1
ATOM 625 O O . PHE A 1 173 ? 5.148 -3.435 2.506 1.00 44.73 173 PHE A O 1
ATOM 633 N N . SER A 1 174 ? 3.320 -3.294 3.812 1.00 45.72 174 SER A N 1
ATOM 634 C CA . SER A 1 174 ? 2.966 -4.696 3.660 1.00 47.26 174 SER A CA 1
ATOM 635 C C . SER A 1 174 ? 2.370 -4.990 2.283 1.00 47.85 174 SER A C 1
ATOM 636 O O . SER A 1 174 ? 1.874 -4.089 1.613 1.00 46.89 174 SER A O 1
ATOM 639 N N . PRO A 1 175 ? 2.433 -6.264 1.860 1.00 49.53 175 PRO A N 1
ATOM 640 C CA . PRO A 1 175 ? 1.678 -6.742 0.711 1.00 50.27 175 PRO A CA 1
ATOM 641 C C . PRO A 1 175 ? 0.167 -6.734 0.957 1.00 51.03 175 PRO A C 1
ATOM 642 O O . PRO A 1 175 ? -0.282 -6.762 2.109 1.00 51.54 175 PRO A O 1
ATOM 646 N N . ALA A 1 176 ? -0.598 -6.705 -0.129 1.00 51.63 176 ALA A N 1
ATOM 647 C CA . ALA A 1 176 ? -2.053 -6.734 -0.057 1.00 52.50 176 ALA A CA 1
ATOM 648 C C . ALA A 1 176 ? -2.503 -8.095 0.456 1.00 54.27 176 ALA A C 1
ATOM 649 O O . ALA A 1 176 ? -2.098 -9.127 -0.077 1.00 55.18 176 ALA A O 1
ATOM 651 N N . ASN A 1 177 ? -3.332 -8.093 1.495 1.00 55.56 177 ASN A N 1
ATOM 652 C CA . ASN A 1 177 ? -3.870 -9.338 2.055 1.00 56.94 177 ASN A CA 1
ATOM 653 C C . ASN A 1 177 ? -4.987 -9.935 1.199 1.00 57.22 177 ASN A C 1
ATOM 654 O O . ASN A 1 177 ? -5.518 -9.281 0.296 1.00 56.69 177 ASN A O 1
ATOM 659 N N . GLU A 1 178 ? -5.327 -11.187 1.510 1.00 58.33 178 GLU A N 1
ATOM 660 C CA . GLU A 1 178 ? -6.352 -11.969 0.805 1.00 58.54 178 GLU A CA 1
ATOM 661 C C . GLU A 1 178 ? -7.639 -11.220 0.432 1.00 57.72 178 GLU A C 1
ATOM 662 O O . GLU A 1 178 ? -8.271 -11.575 -0.563 1.00 57.63 178 GLU A O 1
ATOM 664 N N . HIS A 1 179 ? -8.043 -10.215 1.215 1.00 56.98 179 HIS A N 1
ATOM 665 C CA . HIS A 1 179 ? -9.305 -9.511 0.935 1.00 56.22 179 HIS A CA 1
ATOM 666 C C . HIS A 1 179 ? -9.136 -8.031 0.609 1.00 54.30 179 HIS A C 1
ATOM 667 O O . HIS A 1 179 ? -8.210 -7.369 1.097 1.00 54.42 179 HIS A O 1
ATOM 674 N N . ASP A 1 180 ? -10.057 -7.543 -0.223 1.00 52.33 180 ASP A N 1
ATOM 675 C CA . ASP A 1 180 ? -10.042 -6.196 -0.766 1.00 50.08 180 ASP A CA 1
ATOM 676 C C . ASP A 1 180 ? -11.498 -5.724 -0.884 1.00 49.74 180 ASP A C 1
ATOM 677 O O . ASP A 1 180 ? -12.231 -6.164 -1.778 1.00 48.92 180 ASP A O 1
ATOM 682 N N . ASP A 1 181 ? -11.902 -4.819 0.009 1.00 49.53 181 ASP A N 1
ATOM 683 C CA . ASP A 1 181 ? -13.309 -4.383 0.110 1.00 49.93 181 ASP A CA 1
ATOM 684 C C . ASP A 1 181 ? -13.782 -3.553 -1.085 1.00 48.74 181 ASP A C 1
ATOM 685 O O . ASP A 1 181 ? -14.985 -3.378 -1.291 1.00 49.12 181 ASP A O 1
ATOM 690 N N . GLU A 1 182 ? -12.839 -3.054 -1.874 1.00 47.09 182 GLU A N 1
ATOM 691 C CA . GLU A 1 182 ? -13.150 -2.213 -3.021 1.00 45.90 182 GLU A CA 1
ATOM 692 C C . GLU A 1 182 ? -13.525 -3.029 -4.264 1.00 44.89 182 GLU A C 1
ATOM 693 O O . GLU A 1 182 ? -14.024 -2.481 -5.251 1.00 45.12 182 GLU A O 1
ATOM 699 N N . ILE A 1 183 ? -13.294 -4.336 -4.236 1.00 43.67 183 ILE A N 1
ATOM 700 C CA . ILE A 1 183 ? -13.703 -5.169 -5.355 1.00 42.80 183 ILE A CA 1
ATOM 701 C C . ILE A 1 183 ? -15.178 -5.535 -5.189 1.00 42.74 183 ILE A C 1
ATOM 702 O O . ILE A 1 183 ? -15.537 -6.273 -4.277 1.00 42.79 183 ILE A O 1
ATOM 707 N N . GLU A 1 184 ? -16.023 -5.010 -6.072 1.00 41.84 184 GLU A N 1
ATOM 708 C CA . GLU A 1 184 ? -17.466 -5.230 -5.975 1.00 42.08 184 GLU A CA 1
ATOM 709 C C . GLU A 1 184 ? -17.829 -6.624 -6.452 1.00 42.31 184 GLU A C 1
ATOM 710 O O . GLU A 1 184 ? -17.085 -7.241 -7.218 1.00 42.03 184 GLU A O 1
ATOM 716 N N . ASP A 1 185 ? -18.987 -7.103 -6.008 1.00 42.84 185 ASP A N 1
ATOM 717 C CA . ASP A 1 185 ? -19.564 -8.341 -6.509 1.00 43.23 185 ASP A CA 1
ATOM 718 C C . ASP A 1 185 ? -19.956 -8.166 -7.961 1.00 42.29 185 ASP A C 1
ATOM 719 O O . ASP A 1 185 ? -20.445 -7.110 -8.365 1.00 41.51 185 ASP A O 1
ATOM 724 N N . VAL A 1 186 ? -19.781 -9.234 -8.732 1.00 42.12 186 VAL A N 1
ATOM 725 C CA . VAL A 1 186 ? -20.064 -9.211 -10.159 1.00 41.40 186 VAL A CA 1
ATOM 726 C C . VAL A 1 186 ? -21.551 -8.986 -10.475 1.00 41.47 186 VAL A C 1
ATOM 727 O O . VAL A 1 186 ? -21.909 -8.702 -11.620 1.00 41.13 186 VAL A O 1
ATOM 731 N N . SER A 1 187 ? -22.411 -9.099 -9.460 1.00 41.58 187 SER A N 1
ATOM 732 C CA . SER A 1 187 ? -23.828 -8.746 -9.604 1.00 41.43 187 SER A CA 1
ATOM 733 C C . SER A 1 187 ? -24.057 -7.264 -9.925 1.00 40.09 187 SER A C 1
ATOM 734 O O . SER A 1 187 ? -25.111 -6.907 -10.440 1.00 40.17 187 SER A O 1
ATOM 737 N N . GLN A 1 188 ? -23.077 -6.409 -9.630 1.00 38.69 188 GLN A N 1
ATOM 738 C CA . GLN A 1 188 ? -23.224 -4.969 -9.848 1.00 37.51 188 GLN A CA 1
ATOM 739 C C . GLN A 1 188 ? -22.641 -4.489 -11.192 1.00 35.86 188 GLN A C 1
ATOM 740 O O . GLN A 1 188 ? -22.565 -3.288 -11.450 1.00 35.03 188 GLN A O 1
ATOM 746 N N . LEU A 1 189 ? -22.276 -5.445 -12.049 1.00 35.01 189 LEU A N 1
ATOM 747 C CA . LEU A 1 189 ? -21.730 -5.190 -13.383 1.00 33.90 189 LEU A CA 1
ATOM 748 C C . LEU A 1 189 ? -22.791 -4.591 -14.295 1.00 33.73 189 LEU A C 1
ATOM 749 O O . LEU A 1 189 ? -23.917 -5.083 -14.332 1.00 33.89 189 LEU A O 1
ATOM 754 N N . ARG A 1 190 ? -22.449 -3.530 -15.021 1.00 33.27 190 ARG A N 1
ATOM 755 C CA . ARG A 1 190 ? -23.374 -2.962 -16.011 1.00 33.47 190 ARG A CA 1
ATOM 756 C C . ARG A 1 190 ? -23.577 -3.958 -17.137 1.00 33.77 190 ARG A C 1
ATOM 757 O O . ARG A 1 190 ? -22.621 -4.564 -17.612 1.00 32.90 190 ARG A O 1
ATOM 765 N N . LYS A 1 191 ? -24.835 -4.147 -17.529 1.00 34.65 191 LYS A N 1
ATOM 766 C CA . LYS A 1 191 ? -25.194 -5.072 -18.599 1.00 35.24 191 LYS A CA 1
ATOM 767 C C . LYS A 1 191 ? -25.603 -4.337 -19.877 1.00 35.20 191 LYS A C 1
ATOM 768 O O . LYS A 1 191 ? -25.504 -4.905 -20.959 1.00 35.29 191 LYS A O 1
ATOM 774 N N . SER A 1 192 ? -26.048 -3.086 -19.762 1.00 35.13 192 SER A N 1
ATOM 775 C CA . SER A 1 192 ? -26.440 -2.316 -20.938 1.00 35.33 192 SER A CA 1
ATOM 776 C C . SER A 1 192 ? -26.377 -0.818 -20.688 1.00 35.22 192 SER A C 1
ATOM 777 O O . SER A 1 192 ? -26.114 -0.368 -19.569 1.00 35.48 192 SER A O 1
ATOM 780 N N . GLY A 1 193 ? -26.594 -0.046 -21.746 1.00 35.11 193 GLY A N 1
ATOM 781 C CA . GLY A 1 193 ? -26.539 1.413 -21.668 1.00 35.01 193 GLY A CA 1
ATOM 782 C C . GLY A 1 193 ? -25.141 1.993 -21.535 1.00 34.31 193 GLY A C 1
ATOM 783 O O . GLY A 1 193 ? -24.963 3.051 -20.932 1.00 33.63 193 GLY A O 1
ATOM 784 N N . PHE A 1 194 ? -24.152 1.330 -22.133 1.00 33.67 194 PHE A N 1
ATOM 785 C CA . PHE A 1 194 ? -22.750 1.786 -22.068 1.00 33.46 194 PHE A CA 1
ATOM 786 C C . PHE A 1 194 ? -22.460 3.107 -22.776 1.00 34.40 194 PHE A C 1
ATOM 787 O O . PHE A 1 194 ? -21.378 3.657 -22.609 1.00 33.66 194 PHE A O 1
ATOM 795 N N . HIS A 1 195 ? -23.419 3.611 -23.555 1.00 35.56 195 HIS A N 1
ATOM 796 C CA . HIS A 1 195 ? -23.315 4.941 -24.137 1.00 37.28 195 HIS A CA 1
ATOM 797 C C . HIS A 1 195 ? -23.252 6.030 -23.055 1.00 37.58 195 HIS A C 1
ATOM 798 O O . HIS A 1 195 ? -22.825 7.145 -23.325 1.00 37.89 195 HIS A O 1
ATOM 805 N N . ILE A 1 196 ? -23.704 5.703 -21.844 1.00 38.04 196 ILE A N 1
ATOM 806 C CA . ILE A 1 196 ? -23.683 6.633 -20.705 1.00 38.65 196 ILE A CA 1
ATOM 807 C C . ILE A 1 196 ? -22.275 7.156 -20.398 1.00 38.26 196 ILE A C 1
ATOM 808 O O . ILE A 1 196 ? -22.127 8.271 -19.899 1.00 38.75 196 ILE A O 1
ATOM 812 N N . TYR A 1 197 ? -21.250 6.370 -20.729 1.00 37.55 197 TYR A N 1
ATOM 813 C CA . TYR A 1 197 ? -19.859 6.732 -20.421 1.00 37.28 197 TYR A CA 1
ATOM 814 C C . TYR A 1 197 ? -19.240 7.749 -21.387 1.00 38.44 197 TYR A C 1
ATOM 815 O O . TYR A 1 197 ? -18.095 8.173 -21.196 1.00 38.10 197 TYR A O 1
ATOM 824 N N . PHE A 1 198 ? -19.996 8.158 -22.404 1.00 39.70 198 PHE A N 1
ATOM 825 C CA . PHE A 1 198 ? -19.609 9.309 -23.230 1.00 41.28 198 PHE A CA 1
ATOM 826 C C . PHE A 1 198 ? -20.240 10.610 -22.718 1.00 42.89 198 PHE A C 1
ATOM 827 O O . PHE A 1 198 ? -19.924 11.689 -23.213 1.00 43.70 198 PHE A O 1
ATOM 835 N N . GLU A 1 199 ? -21.104 10.503 -21.711 1.00 43.86 199 GLU A N 1
ATOM 836 C CA . GLU A 1 199 ? -21.892 11.641 -21.229 1.00 45.60 199 GLU A CA 1
ATOM 837 C C . GLU A 1 199 ? -21.316 12.183 -19.931 1.00 45.54 199 GLU A C 1
ATOM 838 O O . GLU A 1 199 ? -20.643 11.463 -19.191 1.00 44.89 199 GLU A O 1
ATOM 844 N N . ASN A 1 200 ? -21.617 13.449 -19.648 1.00 46.62 200 ASN A N 1
ATOM 845 C CA . ASN A 1 200 ? -21.281 14.078 -18.371 1.00 46.79 200 ASN A CA 1
ATOM 846 C C . ASN A 1 200 ? -19.782 14.013 -18.054 1.00 45.95 200 ASN A C 1
ATOM 847 O O . ASN A 1 200 ? -18.952 14.387 -18.889 1.00 46.36 200 ASN A O 1
ATOM 852 N N . ASP A 1 201 ? -19.428 13.530 -16.865 1.00 45.02 201 ASP A N 1
ATOM 853 C CA . ASP A 1 201 ? -18.057 13.606 -16.381 1.00 43.96 201 ASP A CA 1
ATOM 854 C C . ASP A 1 201 ? -17.283 12.370 -16.826 1.00 42.19 201 ASP A C 1
ATOM 855 O O . ASP A 1 201 ? -17.498 11.279 -16.309 1.00 40.90 201 ASP A O 1
ATOM 860 N N . LEU A 1 202 ? -16.376 12.561 -17.780 1.00 41.58 202 LEU A N 1
ATOM 861 C CA . LEU A 1 202 ? -15.610 11.465 -18.370 1.00 40.62 202 LEU A CA 1
ATOM 862 C C . LEU A 1 202 ? -14.608 10.849 -17.384 1.00 39.52 202 LEU A C 1
ATOM 863 O O . LEU A 1 202 ? -14.394 9.638 -17.397 1.00 38.10 202 LEU A O 1
ATOM 868 N N . TYR A 1 203 ? -14.001 11.675 -16.536 1.00 39.25 203 TYR A N 1
ATOM 869 C CA . TYR A 1 203 ? -13.138 11.159 -15.466 1.00 38.59 203 TYR A CA 1
ATOM 870 C C . TYR A 1 203 ? -13.922 10.188 -14.586 1.00 37.29 203 TYR A C 1
ATOM 871 O O . TYR A 1 203 ? -13.478 9.065 -14.339 1.00 36.63 203 TYR A O 1
ATOM 880 N N . GLU A 1 204 ? -15.095 10.622 -14.138 1.00 36.59 204 GLU A N 1
ATOM 881 C CA . GLU A 1 204 ? -15.958 9.797 -13.321 1.00 35.88 204 GLU A CA 1
ATOM 882 C C . GLU A 1 204 ? -16.289 8.511 -14.065 1.00 34.47 204 GLU A C 1
ATOM 883 O O . GLU A 1 204 ? -16.228 7.419 -13.497 1.00 33.02 204 GLU A O 1
ATOM 889 N N . ASN A 1 205 ? -16.631 8.656 -15.345 1.00 33.95 205 ASN A N 1
ATOM 890 C CA . ASN A 1 205 ? -16.976 7.513 -16.202 1.00 32.66 205 ASN A CA 1
ATOM 891 C C . ASN A 1 205 ? -15.849 6.490 -16.299 1.00 31.22 205 ASN A C 1
ATOM 892 O O . ASN A 1 205 ? -16.071 5.295 -16.122 1.00 29.97 205 ASN A O 1
ATOM 897 N N . ALA A 1 206 ? -14.642 6.967 -16.574 1.00 30.72 206 ALA A N 1
ATOM 898 C CA . ALA A 1 206 ? -13.470 6.085 -16.687 1.00 29.79 206 ALA A CA 1
ATOM 899 C C . ALA A 1 206 ? -13.243 5.290 -15.389 1.00 29.20 206 ALA A C 1
ATOM 900 O O . ALA A 1 206 ? -12.992 4.074 -15.412 1.00 28.23 206 ALA A O 1
ATOM 902 N N . LEU A 1 207 ? -13.357 5.989 -14.260 1.00 29.47 207 LEU A N 1
ATOM 903 C CA . LEU A 1 207 ? -13.214 5.366 -12.933 1.00 29.45 207 LEU A CA 1
ATOM 904 C C . LEU A 1 207 ? -14.255 4.276 -12.678 1.00 29.14 207 LEU A C 1
ATOM 905 O O . LEU A 1 207 ? -13.930 3.234 -12.124 1.00 29.67 207 LEU A O 1
ATOM 910 N N . ASP A 1 208 ? -15.502 4.519 -13.087 1.00 29.22 208 ASP A N 1
ATOM 911 C CA . ASP A 1 208 ? -16.571 3.534 -12.923 1.00 28.95 208 ASP A CA 1
ATOM 912 C C . ASP A 1 208 ? -16.309 2.305 -13.796 1.00 27.84 208 ASP A C 1
ATOM 913 O O . ASP A 1 208 ? -16.558 1.170 -13.381 1.00 27.05 208 ASP A O 1
ATOM 918 N N . LEU A 1 209 ? -15.799 2.537 -15.003 1.00 27.04 209 LEU A N 1
ATOM 919 C CA . LEU A 1 209 ? -15.422 1.442 -15.894 1.00 26.24 209 LEU A CA 1
ATOM 920 C C . LEU A 1 209 ? -14.290 0.614 -15.302 1.00 25.97 209 LEU A C 1
ATOM 921 O O . LEU A 1 209 ? -14.285 -0.606 -15.429 1.00 26.07 209 LEU A O 1
ATOM 926 N N . LEU A 1 210 ? -13.333 1.275 -14.659 1.00 26.26 210 LEU A N 1
ATOM 927 C CA . LEU A 1 210 ? -12.250 0.559 -13.979 1.00 26.18 210 LEU A CA 1
ATOM 928 C C . LEU A 1 210 ? -12.743 -0.194 -12.737 1.00 26.75 210 LEU A C 1
ATOM 929 O O . LEU A 1 210 ? -12.260 -1.306 -12.461 1.00 26.26 210 LEU A O 1
ATOM 934 N N . ALA A 1 211 ? -13.716 0.373 -12.004 1.00 26.89 211 ALA A N 1
ATOM 935 C CA . ALA A 1 211 ? -14.306 -0.345 -10.863 1.00 27.34 211 ALA A CA 1
ATOM 936 C C . ALA A 1 211 ? -14.825 -1.695 -11.337 1.00 27.40 211 ALA A C 1
ATOM 937 O O . ALA A 1 211 ? -14.657 -2.713 -10.667 1.00 27.52 211 ALA A O 1
ATOM 939 N N . GLN A 1 212 ? -15.424 -1.704 -12.521 1.00 27.44 212 GLN A N 1
ATOM 940 C CA . GLN A 1 212 ? -15.909 -2.942 -13.112 1.00 27.19 212 GLN A CA 1
ATOM 941 C C . GLN A 1 212 ? -14.788 -3.849 -13.626 1.00 27.26 212 GLN A C 1
ATOM 942 O O . GLN A 1 212 ? -14.915 -5.067 -13.576 1.00 27.22 212 GLN A O 1
ATOM 948 N N . ALA A 1 213 ? -13.698 -3.278 -14.127 1.00 27.22 213 ALA A N 1
ATOM 949 C CA . ALA A 1 213 ? -12.511 -4.098 -14.438 1.00 27.77 213 ALA A CA 1
ATOM 950 C C . ALA A 1 213 ? -12.021 -4.856 -13.198 1.00 28.33 213 ALA A C 1
ATOM 951 O O . ALA A 1 213 ? -11.719 -6.060 -13.273 1.00 28.19 213 ALA A O 1
ATOM 953 N N . LEU A 1 214 ? -11.964 -4.150 -12.069 1.00 28.68 214 LEU A N 1
ATOM 954 C CA . LEU A 1 214 ? -11.538 -4.731 -10.799 1.00 29.94 214 LEU A CA 1
ATOM 955 C C . LEU A 1 214 ? -12.458 -5.860 -10.411 1.00 30.56 214 LEU A C 1
ATOM 956 O O . LEU A 1 214 ? -12.017 -6.926 -10.013 1.00 30.77 214 LEU A O 1
ATOM 961 N N . MET A 1 215 ? -13.750 -5.576 -10.485 1.00 31.03 215 MET A N 1
ATOM 962 C CA . MET A 1 215 ? -14.791 -6.552 -10.195 1.00 32.51 215 MET A CA 1
ATOM 963 C C . MET A 1 215 ? -14.532 -7.843 -10.965 1.00 32.79 215 MET A C 1
ATOM 964 O O . MET A 1 215 ? -14.559 -8.930 -10.391 1.00 33.83 215 MET A O 1
ATOM 969 N N . LEU A 1 216 ? -14.262 -7.715 -12.258 1.00 32.56 216 LEU A N 1
ATOM 970 C CA . LEU A 1 216 ? -14.075 -8.877 -13.133 1.00 32.91 216 LEU A CA 1
ATOM 971 C C . LEU A 1 216 ? -12.756 -9.615 -12.843 1.00 33.69 216 LEU A C 1
ATOM 972 O O . LEU A 1 216 ? -12.741 -10.843 -12.697 1.00 34.02 216 LEU A O 1
ATOM 977 N N . LEU A 1 217 ? -11.664 -8.862 -12.750 1.00 33.30 217 LEU A N 1
ATOM 978 C CA . LEU A 1 217 ? -10.348 -9.423 -12.441 1.00 34.18 217 LEU A CA 1
ATOM 979 C C . LEU A 1 217 ? -10.305 -10.083 -11.059 1.00 35.87 217 LEU A C 1
ATOM 980 O O . LEU A 1 217 ? -9.685 -11.129 -10.888 1.00 35.59 217 LEU A O 1
ATOM 985 N N . GLY A 1 218 ? -10.979 -9.470 -10.088 1.00 37.37 218 GLY A N 1
ATOM 986 C CA . GLY A 1 218 ? -10.986 -9.951 -8.706 1.00 39.69 218 GLY A CA 1
ATOM 987 C C . GLY A 1 218 ? -12.022 -11.019 -8.360 1.00 42.17 218 GLY A C 1
ATOM 988 O O . GLY A 1 218 ? -11.988 -11.588 -7.267 1.00 42.15 218 GLY A O 1
ATOM 989 N N . ARG A 1 219 ? -12.952 -11.279 -9.278 1.00 44.49 219 ARG A N 1
ATOM 990 C CA . ARG A 1 219 ? -13.937 -12.353 -9.121 1.00 47.15 219 ARG A CA 1
ATOM 991 C C . ARG A 1 219 ? -13.268 -13.621 -8.569 1.00 49.27 219 ARG A C 1
ATOM 992 O O . ARG A 1 219 ? -12.312 -14.124 -9.165 1.00 49.38 219 ARG A O 1
ATOM 1000 N N . PRO A 1 220 ? -13.753 -14.134 -7.422 1.00 51.81 220 PRO A N 1
ATOM 1001 C CA . PRO A 1 220 ? -13.197 -15.402 -6.927 1.00 53.88 220 PRO A CA 1
ATOM 1002 C C . PRO A 1 220 ? -13.467 -16.534 -7.915 1.00 55.47 220 PRO A C 1
ATOM 1003 O O . PRO A 1 220 ? -14.577 -16.643 -8.438 1.00 55.68 220 PRO A O 1
ATOM 1007 N N . THR A 1 221 ? -12.457 -17.354 -8.180 1.00 57.26 221 THR A N 1
ATOM 1008 C CA . THR A 1 221 ? -12.597 -18.456 -9.129 1.00 58.83 221 THR A CA 1
ATOM 1009 C C . THR A 1 221 ? -13.316 -19.655 -8.506 1.00 60.86 221 THR A C 1
ATOM 1010 O O . THR A 1 221 ? -13.266 -19.866 -7.287 1.00 61.66 221 THR A O 1
ATOM 1014 N N . ALA A 1 222 ? -13.972 -20.437 -9.362 1.00 62.11 222 ALA A N 1
ATOM 1015 C CA . ALA A 1 222 ? -14.735 -21.621 -8.945 1.00 64.04 222 ALA A CA 1
ATOM 1016 C C . ALA A 1 222 ? -13.884 -22.680 -8.243 1.00 65.90 222 ALA A C 1
ATOM 1017 O O . ALA A 1 222 ? -14.385 -23.398 -7.372 1.00 67.35 222 ALA A O 1
ATOM 1019 N N . ASP A 1 223 ? -12.606 -22.778 -8.613 1.00 66.29 223 ASP A N 1
ATOM 1020 C CA . ASP A 1 223 ? -11.717 -23.799 -8.038 1.00 67.76 223 ASP A CA 1
ATOM 1021 C C . ASP A 1 223 ? -11.397 -23.574 -6.555 1.00 67.78 223 ASP A C 1
ATOM 1022 O O . ASP A 1 223 ? -10.611 -24.327 -5.970 1.00 68.99 223 ASP A O 1
ATOM 1027 N N . GLY A 1 224 ? -11.980 -22.532 -5.959 1.00 66.41 224 GLY A N 1
ATOM 1028 C CA . GLY A 1 224 ? -11.790 -22.240 -4.539 1.00 66.29 224 GLY A CA 1
ATOM 1029 C C . GLY A 1 224 ? -10.431 -21.656 -4.181 1.00 65.39 224 GLY A C 1
ATOM 1030 O O . GLY A 1 224 ? -10.232 -21.183 -3.057 1.00 65.45 224 GLY A O 1
ATOM 1031 N N . GLN A 1 225 ? -9.489 -21.682 -5.125 1.00 64.36 225 GLN A N 1
ATOM 1032 C CA . GLN A 1 225 ? -8.150 -21.152 -4.884 1.00 63.26 225 GLN A CA 1
ATOM 1033 C C . GLN A 1 225 ? -8.186 -19.624 -4.886 1.00 60.91 225 GLN A C 1
ATOM 1034 O O . GLN A 1 225 ? -9.215 -19.015 -5.196 1.00 60.30 225 GLN A O 1
ATOM 1037 N N . SER A 1 226 ? -7.061 -19.013 -4.525 1.00 59.37 226 SER A N 1
ATOM 1038 C CA . SER A 1 226 ? -6.969 -17.562 -4.419 1.00 57.04 226 SER A CA 1
ATOM 1039 C C . SER A 1 226 ? -6.565 -16.940 -5.760 1.00 55.00 226 SER A C 1
ATOM 1040 O O . SER A 1 226 ? -6.172 -17.648 -6.688 1.00 55.14 226 SER A O 1
ATOM 1043 N N . LEU A 1 227 ? -6.661 -15.614 -5.851 1.00 52.43 227 LEU A N 1
ATOM 1044 C CA . LEU A 1 227 ? -6.395 -14.896 -7.104 1.00 50.50 227 LEU A CA 1
ATOM 1045 C C . LEU A 1 227 ? -5.027 -15.240 -7.691 1.00 49.83 227 LEU A C 1
ATOM 1046 O O . LEU A 1 227 ? -4.044 -15.372 -6.9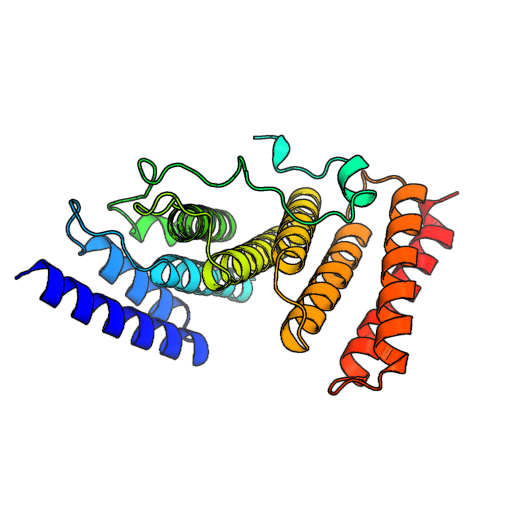64 1.00 50.12 227 LEU A O 1
ATOM 1051 N N . THR A 1 228 ? -4.967 -15.365 -9.009 1.00 48.59 228 THR A N 1
ATOM 1052 C CA . THR A 1 228 ? -3.738 -15.772 -9.678 1.00 48.45 228 THR A CA 1
ATOM 1053 C C . THR A 1 228 ? -2.735 -14.622 -9.728 1.00 47.05 228 THR A C 1
ATOM 1054 O O . THR A 1 228 ? -3.079 -13.468 -9.435 1.00 45.90 228 THR A O 1
ATOM 1058 N N . GLU A 1 229 ? -1.502 -14.944 -10.106 1.00 46.61 229 GLU A N 1
ATOM 1059 C CA . GLU A 1 229 ? -0.452 -13.944 -10.291 1.00 45.83 229 GLU A CA 1
ATOM 1060 C C . GLU A 1 229 ? -0.826 -12.912 -11.361 1.00 44.28 229 GLU A C 1
ATOM 1061 O O . GLU A 1 229 ? -0.653 -11.698 -11.164 1.00 43.07 229 GLU A O 1
ATOM 1067 N N . ASN A 1 230 ? -1.337 -13.404 -12.485 1.00 43.64 230 ASN A N 1
ATOM 1068 C CA . ASN A 1 230 ? -1.793 -12.547 -13.574 1.00 42.62 230 ASN A CA 1
ATOM 1069 C C . ASN A 1 230 ? -2.886 -11.577 -13.125 1.00 40.92 230 ASN A C 1
ATOM 1070 O O . ASN A 1 230 ? -2.838 -10.393 -13.460 1.00 40.11 230 ASN A O 1
ATOM 1075 N N . SER A 1 231 ? -3.864 -12.085 -12.374 1.00 40.15 231 SER A N 1
ATOM 1076 C CA . SER A 1 231 ? -4.985 -11.266 -11.882 1.00 38.98 231 SER A CA 1
ATOM 1077 C C . SER A 1 231 ? -4.503 -10.159 -10.936 1.00 37.59 231 SER A C 1
ATOM 1078 O O . SER A 1 231 ? -4.818 -8.983 -11.121 1.00 36.39 231 SER A O 1
ATOM 1081 N N . ARG A 1 232 ? -3.718 -10.547 -9.940 1.00 37.22 232 ARG A N 1
ATOM 1082 C CA . ARG A 1 232 ? -3.143 -9.591 -8.988 1.00 36.61 232 ARG A CA 1
ATOM 1083 C C . ARG A 1 232 ? -2.252 -8.535 -9.646 1.00 35.39 232 ARG A C 1
ATOM 1084 O O . ARG A 1 232 ? -2.275 -7.368 -9.252 1.00 35.05 232 ARG A O 1
ATOM 1092 N N . LEU A 1 233 ? -1.487 -8.937 -10.656 1.00 35.06 233 LEU A N 1
ATOM 1093 C CA . LEU A 1 233 ? -0.691 -7.999 -11.457 1.00 34.04 233 LEU A CA 1
ATOM 1094 C C . LEU A 1 233 ? -1.603 -6.991 -12.146 1.00 32.89 233 LEU A C 1
ATOM 1095 O O . LEU A 1 233 ? -1.380 -5.789 -12.066 1.00 32.69 233 LEU A O 1
ATOM 1100 N N . ARG A 1 234 ? -2.628 -7.501 -12.821 1.00 32.51 234 ARG A N 1
ATOM 1101 C CA . ARG A 1 234 ? -3.545 -6.671 -13.585 1.00 31.81 234 ARG A CA 1
ATOM 1102 C C . ARG A 1 234 ? -4.373 -5.763 -12.697 1.00 30.10 234 ARG A C 1
ATOM 1103 O O . ARG A 1 234 ? -4.683 -4.633 -13.073 1.00 29.31 234 ARG A O 1
ATOM 1111 N N . ILE A 1 235 ? -4.727 -6.258 -11.523 1.00 29.50 235 ILE A N 1
ATOM 1112 C CA . ILE A 1 235 ? -5.422 -5.441 -10.535 1.00 28.87 235 ILE A CA 1
ATOM 1113 C C . ILE A 1 235 ? -4.546 -4.264 -10.115 1.00 28.25 235 ILE A C 1
ATOM 1114 O O . ILE A 1 235 ? -5.018 -3.130 -10.062 1.00 27.55 235 ILE A O 1
ATOM 1119 N N . GLY A 1 236 ? -3.265 -4.528 -9.850 1.00 28.40 236 GLY A N 1
ATOM 1120 C CA . GLY A 1 236 ? -2.311 -3.463 -9.542 1.00 27.46 236 GLY A CA 1
ATOM 1121 C C . GLY A 1 236 ? -2.276 -2.412 -10.631 1.00 27.38 236 GLY A C 1
ATOM 1122 O O . GLY A 1 236 ? -2.351 -1.210 -10.344 1.00 26.63 236 GLY A O 1
ATOM 1123 N N . ASP A 1 237 ? -2.185 -2.873 -11.882 1.00 27.73 237 ASP A N 1
ATOM 1124 C CA . ASP A 1 237 ? -2.202 -2.001 -13.066 1.00 27.60 237 ASP A CA 1
ATOM 1125 C C . ASP A 1 237 ? -3.465 -1.151 -13.111 1.00 27.15 237 ASP A C 1
ATOM 1126 O O . ASP A 1 237 ? -3.416 0.034 -13.456 1.00 27.07 237 ASP A O 1
ATOM 1131 N N . VAL A 1 238 ? -4.603 -1.746 -12.751 1.00 26.62 238 VAL A N 1
ATOM 1132 C CA . VAL A 1 238 ? -5.858 -1.003 -12.739 1.00 25.74 238 VAL A CA 1
ATOM 1133 C C . VAL A 1 238 ? -5.827 0.095 -11.683 1.00 25.71 238 VAL A C 1
ATOM 1134 O O . VAL A 1 238 ? -6.304 1.220 -11.933 1.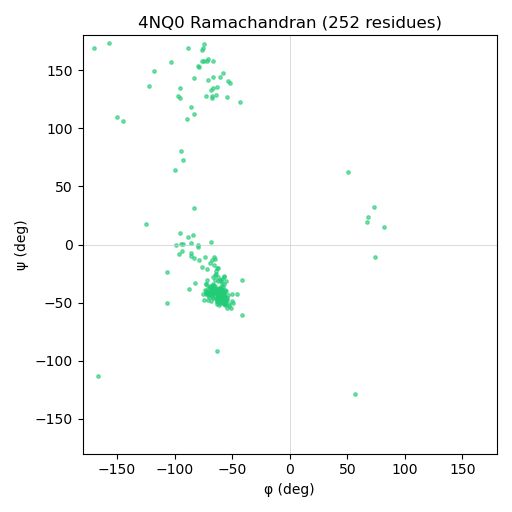00 25.19 238 VAL A O 1
ATOM 1138 N N . TYR A 1 239 ? -5.265 -0.215 -10.516 1.00 25.42 239 TYR A N 1
ATOM 1139 C CA . TYR A 1 239 ? -5.195 0.768 -9.433 1.00 25.56 239 TYR A CA 1
ATOM 1140 C C . TYR A 1 239 ? -4.294 1.936 -9.818 1.00 25.61 239 TYR A C 1
ATOM 1141 O O . TYR A 1 239 ? -4.616 3.083 -9.506 1.00 26.64 239 TYR A O 1
ATOM 1150 N N . ILE A 1 240 ? -3.183 1.662 -10.501 1.00 26.01 240 ILE A N 1
ATOM 1151 C CA . ILE A 1 240 ? -2.325 2.732 -11.020 1.00 26.41 240 ILE A CA 1
ATOM 1152 C C . ILE A 1 240 ? -3.108 3.633 -11.978 1.00 26.94 240 ILE A C 1
ATOM 1153 O O . ILE A 1 240 ? -3.037 4.861 -11.883 1.00 27.84 240 ILE A O 1
ATOM 1158 N N . LEU A 1 241 ? -3.857 3.038 -12.896 1.00 27.27 241 LEU A N 1
ATOM 1159 C CA . LEU A 1 241 ? -4.665 3.821 -13.839 1.00 27.91 241 LEU A CA 1
ATOM 1160 C C . LEU A 1 241 ? -5.714 4.652 -13.102 1.00 27.20 241 LEU A C 1
ATOM 1161 O O . LEU A 1 241 ? -5.895 5.818 -13.405 1.00 26.52 241 LEU A O 1
ATOM 1166 N N . MET A 1 242 ? -6.414 4.041 -12.152 1.00 26.82 242 MET A N 1
ATOM 1167 C CA . MET A 1 242 ? -7.357 4.776 -11.314 1.00 27.08 242 MET A CA 1
ATOM 1168 C C . MET A 1 242 ? -6.666 5.967 -10.656 1.00 27.13 242 MET A C 1
ATOM 1169 O O . MET A 1 242 ? -7.176 7.076 -10.687 1.00 26.28 242 MET A O 1
ATOM 1174 N N . GLY A 1 243 ? -5.475 5.733 -10.111 1.00 27.52 243 GLY A N 1
ATOM 1175 C CA . GLY A 1 243 ? -4.711 6.800 -9.488 1.00 28.28 243 GLY A CA 1
ATOM 1176 C C . GLY A 1 243 ? -4.364 7.913 -10.454 1.00 29.14 243 GLY A C 1
ATOM 1177 O O . GLY A 1 243 ? -4.556 9.093 -10.144 1.00 29.35 243 GLY A O 1
ATOM 1178 N N . ASP A 1 244 ? -3.861 7.542 -11.631 1.00 29.72 244 ASP A N 1
ATOM 1179 C CA . ASP A 1 244 ? -3.494 8.525 -12.651 1.00 30.54 244 ASP A CA 1
ATOM 1180 C C . ASP A 1 244 ? -4.685 9.408 -12.986 1.00 31.21 244 ASP A C 1
ATOM 1181 O O . ASP A 1 244 ? -4.568 10.627 -13.017 1.00 32.10 244 ASP A O 1
ATOM 1186 N N . ILE A 1 245 ? -5.839 8.796 -13.222 1.00 31.63 245 ILE A N 1
ATOM 1187 C CA . ILE A 1 245 ? -7.055 9.559 -13.551 1.00 32.27 245 ILE A CA 1
ATOM 1188 C C . ILE A 1 245 ? -7.460 10.492 -12.406 1.00 33.01 245 ILE A C 1
ATOM 1189 O O . ILE A 1 245 ? -7.746 11.673 -12.617 1.00 32.95 245 ILE A O 1
ATOM 1194 N N . GLU A 1 246 ? -7.470 9.959 -11.190 1.00 33.44 246 GLU A N 1
ATOM 1195 C CA . GLU A 1 246 ? -7.839 10.755 -10.021 1.00 34.22 246 GLU A CA 1
ATOM 1196 C C . GLU A 1 246 ? -6.861 11.909 -9.817 1.00 35.58 246 GLU A C 1
ATOM 1197 O O . GLU A 1 246 ? -7.277 13.012 -9.505 1.00 36.23 246 GLU A O 1
ATOM 1203 N N . ARG A 1 247 ? -5.573 11.655 -10.016 1.00 36.92 247 ARG A N 1
ATOM 1204 C CA . ARG A 1 247 ? -4.558 12.714 -9.986 1.00 38.97 247 ARG A CA 1
ATOM 1205 C C . ARG A 1 247 ? -4.866 13.800 -11.025 1.00 40.17 247 ARG A C 1
ATOM 1206 O O . ARG A 1 247 ? -4.882 14.995 -10.713 1.00 40.83 247 ARG A O 1
ATOM 1214 N N . GLU A 1 248 ? -5.132 13.378 -12.255 1.00 40.76 248 GLU A N 1
ATOM 1215 C CA . GLU A 1 248 ? -5.511 14.312 -13.311 1.00 41.63 248 GLU A CA 1
ATOM 1216 C C . GLU A 1 248 ? -6.765 15.099 -12.932 1.00 42.01 248 GLU A C 1
ATOM 1217 O O . GLU A 1 248 ? -6.873 16.286 -13.242 1.00 42.87 248 GLU A O 1
ATOM 1223 N N . ALA A 1 249 ? -7.707 14.445 -12.253 1.00 41.23 249 ALA A N 1
ATOM 1224 C CA . ALA A 1 249 ? -8.948 15.102 -11.829 1.00 41.39 249 ALA A CA 1
ATOM 1225 C C . ALA A 1 249 ? -8.801 15.875 -10.513 1.00 41.49 249 ALA A C 1
ATOM 1226 O O . ALA A 1 249 ? -9.799 16.334 -9.962 1.00 41.76 249 ALA A O 1
ATOM 1228 N N . GLU A 1 250 ? -7.566 15.991 -10.019 1.00 41.11 250 GLU A N 1
ATOM 1229 C CA . GLU A 1 250 ? -7.225 16.710 -8.788 1.00 41.45 250 GLU A CA 1
ATOM 1230 C C . GLU A 1 250 ? -7.766 16.088 -7.496 1.00 40.62 250 GLU A C 1
ATOM 1231 O O . GLU A 1 250 ? -7.821 16.749 -6.460 1.00 40.78 250 GLU A O 1
ATOM 1237 N N . MET A 1 251 ? -8.128 14.809 -7.552 1.00 38.98 251 MET A N 1
ATOM 1238 C CA . MET A 1 251 ? -8.498 14.064 -6.357 1.00 38.02 251 MET A CA 1
ATOM 1239 C C . MET A 1 251 ? -7.253 13.358 -5.830 1.00 36.35 251 MET A C 1
ATOM 1240 O O . MET A 1 251 ? -7.117 12.144 -5.937 1.00 35.54 251 MET A O 1
ATOM 1245 N N . PHE A 1 252 ? -6.353 14.140 -5.252 1.00 35.33 252 PHE A N 1
ATOM 1246 C CA . PHE A 1 252 ? -5.044 13.650 -4.843 1.00 34.75 252 PHE A CA 1
ATOM 1247 C C . PHE A 1 252 ? -5.074 12.635 -3.704 1.00 33.47 252 PHE A C 1
ATOM 1248 O O . PHE A 1 252 ? -4.271 11.720 -3.693 1.00 32.46 252 PHE A O 1
ATOM 1256 N N . SER A 1 253 ? -6.009 12.775 -2.767 1.00 33.17 253 SER A N 1
ATOM 1257 C CA . SER A 1 253 ? -6.106 11.826 -1.650 1.00 32.56 253 SER A CA 1
ATOM 1258 C C . SER A 1 253 ? -6.550 10.450 -2.153 1.00 31.37 253 SER A C 1
ATOM 1259 O O . SER A 1 253 ? -5.996 9.428 -1.755 1.00 30.43 253 SER A O 1
ATOM 1262 N N . ARG A 1 254 ? -7.544 10.433 -3.035 1.00 30.84 254 ARG A 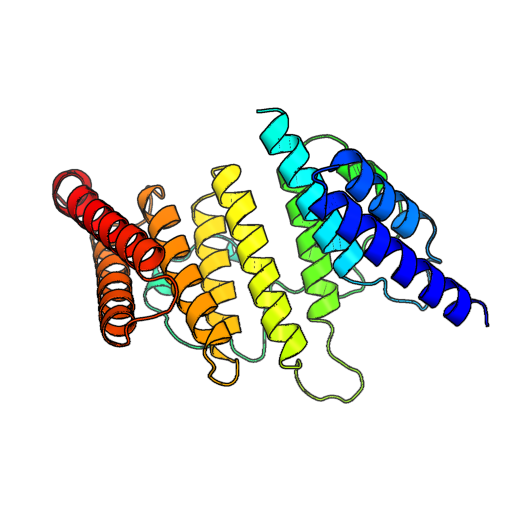N 1
ATOM 1263 C CA . ARG A 1 254 ? -7.993 9.187 -3.647 1.00 30.19 254 ARG A CA 1
ATOM 1264 C C . ARG A 1 254 ? -6.893 8.588 -4.514 1.00 29.15 254 ARG A C 1
ATOM 1265 O O . ARG A 1 254 ? -6.669 7.371 -4.487 1.00 28.46 254 ARG A O 1
ATOM 1273 N N . ALA A 1 255 ? -6.189 9.440 -5.257 1.00 27.86 255 ALA A N 1
ATOM 1274 C CA . ALA A 1 255 ? -5.071 8.988 -6.079 1.00 27.07 255 ALA A CA 1
ATOM 1275 C C . ALA A 1 255 ? -4.059 8.230 -5.251 1.00 26.21 255 ALA A C 1
ATOM 1276 O O . ALA A 1 255 ? -3.719 7.089 -5.577 1.00 25.98 255 ALA A O 1
ATOM 1278 N N . ILE A 1 256 ? -3.580 8.862 -4.182 1.00 25.27 256 ILE A N 1
ATOM 1279 C CA . ILE A 1 256 ? -2.505 8.293 -3.379 1.00 25.36 256 ILE A CA 1
ATOM 1280 C C . ILE A 1 256 ? -2.961 6.963 -2.798 1.00 25.09 256 ILE A C 1
ATOM 1281 O O . ILE A 1 256 ? -2.202 5.992 -2.793 1.00 24.69 256 ILE A O 1
ATOM 1286 N N . HIS A 1 257 ? -4.213 6.915 -2.346 1.00 25.11 257 HIS A N 1
ATOM 1287 C CA . HIS A 1 257 ? -4.766 5.692 -1.794 1.00 25.62 257 HIS A CA 1
ATOM 1288 C C . HIS A 1 257 ? -4.730 4.548 -2.814 1.00 25.32 257 HIS A C 1
ATOM 1289 O O . HIS A 1 257 ? -4.401 3.408 -2.472 1.00 25.26 257 HIS A O 1
ATOM 1296 N N . HIS A 1 258 ? -5.044 4.850 -4.070 1.00 25.06 258 HIS A N 1
ATOM 1297 C CA . HIS A 1 258 ? -5.012 3.822 -5.119 1.00 24.62 258 HIS A CA 1
ATOM 1298 C C . HIS A 1 258 ? -3.609 3.403 -5.524 1.00 24.20 258 HIS A C 1
ATOM 1299 O O . HIS A 1 258 ? -3.359 2.215 -5.746 1.00 23.69 258 HIS A O 1
ATOM 1306 N N . TYR A 1 259 ? -2.691 4.356 -5.610 1.00 23.98 259 TYR A N 1
ATOM 1307 C CA . TYR A 1 259 ? -1.270 4.021 -5.836 1.00 23.89 259 TYR A CA 1
ATOM 1308 C C . TYR A 1 259 ? -0.718 3.085 -4.745 1.00 24.07 259 TYR A C 1
ATOM 1309 O O . TYR A 1 259 ? 0.034 2.139 -5.024 1.00 23.57 259 TYR A O 1
ATOM 1318 N N . LEU A 1 260 ? -1.092 3.356 -3.497 1.00 24.50 260 LEU A N 1
ATOM 1319 C CA . LEU A 1 260 ? -0.732 2.480 -2.386 1.00 24.38 260 LEU A CA 1
ATOM 1320 C C . LEU A 1 260 ? -1.366 1.100 -2.473 1.00 25.06 260 LEU A C 1
ATOM 1321 O O . LEU A 1 260 ? -0.754 0.124 -2.037 1.00 25.16 260 LEU A O 1
ATOM 1326 N N . LYS A 1 261 ? -2.595 1.025 -2.974 1.00 24.88 261 LYS A N 1
ATOM 1327 C CA . LYS A 1 261 ? -3.246 -0.266 -3.206 1.00 26.51 261 LYS A CA 1
ATOM 1328 C C . LYS A 1 261 ? -2.520 -1.035 -4.305 1.00 26.20 261 LYS A C 1
ATOM 1329 O O . LYS A 1 261 ? -2.315 -2.237 -4.183 1.00 26.85 261 LYS A O 1
ATOM 1335 N N . ALA A 1 262 ? -2.124 -0.337 -5.366 1.00 25.76 262 ALA A N 1
ATOM 1336 C CA . ALA A 1 262 ? -1.407 -0.966 -6.470 1.00 26.65 262 ALA A CA 1
ATOM 1337 C C . ALA A 1 262 ? -0.096 -1.538 -5.949 1.00 27.12 262 ALA A C 1
ATOM 1338 O O . ALA A 1 262 ? 0.240 -2.686 -6.207 1.00 27.75 262 ALA A O 1
ATOM 1340 N N . LEU A 1 263 ? 0.614 -0.726 -5.180 1.00 27.25 263 LEU A N 1
ATOM 1341 C CA . LEU A 1 263 ? 1.876 -1.119 -4.582 1.00 28.09 263 LEU A CA 1
ATOM 1342 C C . LEU A 1 263 ? 1.706 -2.388 -3.743 1.00 28.44 263 LEU A C 1
ATOM 1343 O O . LEU A 1 263 ? 2.490 -3.316 -3.864 1.00 29.40 263 LEU A O 1
ATOM 1348 N N . GLY A 1 264 ? 0.672 -2.447 -2.915 1.00 29.03 264 GLY A N 1
ATOM 1349 C CA . GLY A 1 264 ? 0.371 -3.669 -2.163 1.00 29.77 264 GLY A CA 1
ATOM 1350 C C . GLY A 1 264 ? 0.169 -4.902 -3.039 1.00 30.58 264 GLY A C 1
ATOM 1351 O O . GLY A 1 264 ? 0.593 -6.000 -2.682 1.00 31.88 264 GLY A O 1
ATOM 1352 N N . TYR A 1 265 ? -0.485 -4.734 -4.186 1.00 30.55 265 TYR A N 1
ATOM 1353 C CA . TYR A 1 265 ? -0.725 -5.856 -5.091 1.00 30.95 265 TYR A CA 1
ATOM 1354 C C . TYR A 1 265 ? 0.566 -6.331 -5.750 1.00 31.44 265 TYR A C 1
ATOM 1355 O O . TYR A 1 265 ? 0.809 -7.528 -5.849 1.00 31.99 265 TYR A O 1
ATOM 1364 N N . TYR A 1 266 ? 1.400 -5.395 -6.181 1.00 31.82 266 TYR A N 1
ATOM 1365 C CA . TYR A 1 266 ? 2.672 -5.762 -6.801 1.00 32.61 266 TYR A CA 1
ATOM 1366 C C . TYR A 1 266 ? 3.563 -6.513 -5.814 1.00 34.11 266 TYR A C 1
ATOM 1367 O O . TYR A 1 266 ? 4.342 -7.372 -6.201 1.00 35.33 266 TYR A O 1
ATOM 1376 N N . LYS A 1 267 ? 3.435 -6.196 -4.531 1.00 35.00 267 LYS A N 1
ATOM 1377 C CA . LYS A 1 267 ? 4.223 -6.866 -3.490 1.00 36.14 267 LYS A CA 1
ATOM 1378 C C . LYS A 1 267 ? 3.794 -8.297 -3.165 1.00 36.82 267 LYS A C 1
ATOM 1379 O O . LYS A 1 267 ? 4.511 -9.004 -2.463 1.00 37.75 267 LYS A O 1
ATOM 1385 N N . THR A 1 268 ? 2.649 -8.736 -3.675 1.00 36.84 268 THR A N 1
ATOM 1386 C CA . THR A 1 268 ? 2.261 -10.147 -3.560 1.00 38.11 268 THR A CA 1
ATOM 1387 C C . THR A 1 268 ? 2.863 -10.975 -4.692 1.00 39.06 268 THR A C 1
ATOM 1388 O O . THR A 1 268 ? 2.726 -12.199 -4.717 1.00 39.48 268 THR A O 1
ATOM 1392 N N . LEU A 1 269 ? 3.488 -10.298 -5.652 1.00 39.48 269 LEU A N 1
ATOM 1393 C CA . LEU A 1 269 ? 3.977 -10.945 -6.865 1.00 40.53 269 LEU A CA 1
ATOM 1394 C C . LEU A 1 269 ? 5.333 -11.577 -6.616 1.00 42.29 269 LEU A C 1
ATOM 1395 O O . LEU A 1 269 ? 6.159 -11.024 -5.882 1.00 41.97 269 LEU A O 1
ATOM 1400 N N . LYS A 1 270 ? 5.551 -12.730 -7.244 1.00 44.34 270 LYS A N 1
ATOM 1401 C CA . LYS A 1 270 ? 6.857 -13.374 -7.266 1.00 46.47 270 LYS A CA 1
ATOM 1402 C C . LYS A 1 270 ? 7.900 -12.400 -7.796 1.00 46.92 270 LYS A C 1
ATOM 1403 O O . LYS A 1 270 ? 7.717 -11.838 -8.879 1.00 46.16 270 LYS A O 1
ATOM 1408 N N . PRO A 1 271 ? 8.997 -12.207 -7.032 1.00 48.11 271 PRO A N 1
ATOM 1409 C CA . PRO A 1 271 ? 10.034 -11.232 -7.372 1.00 48.29 271 PRO A CA 1
ATOM 1410 C C . PRO A 1 271 ? 10.545 -11.393 -8.795 1.00 49.20 271 PRO A C 1
ATOM 1411 O O . PRO A 1 271 ? 10.709 -12.516 -9.269 1.00 50.50 271 PRO A O 1
ATOM 1415 N N . ALA A 1 272 ? 10.761 -10.269 -9.470 1.00 49.03 272 ALA A N 1
ATOM 1416 C CA . ALA A 1 272 ? 11.284 -10.254 -10.831 1.00 49.70 272 ALA A CA 1
ATOM 1417 C C . ALA A 1 272 ? 11.651 -8.829 -11.221 1.00 49.28 272 ALA A C 1
ATOM 1418 O O . ALA A 1 272 ? 11.311 -7.873 -10.518 1.00 48.55 272 ALA A O 1
ATOM 1420 N N . GLU A 1 273 ? 12.347 -8.698 -12.344 1.00 50.06 273 GLU A N 1
ATOM 1421 C CA . GLU A 1 273 ? 12.801 -7.398 -12.849 1.00 49.92 273 GLU A CA 1
ATOM 1422 C C . GLU A 1 273 ? 11.613 -6.479 -13.150 1.00 48.17 273 GLU A C 1
ATOM 1423 O O . GLU A 1 273 ? 11.627 -5.299 -12.792 1.00 47.25 273 GLU A O 1
ATOM 1429 N N . GLN A 1 274 ? 10.588 -7.031 -13.792 1.00 47.54 274 GLN A N 1
ATOM 1430 C CA . GLN A 1 274 ? 9.400 -6.265 -14.178 1.00 46.17 274 GLN A CA 1
ATOM 1431 C C . GLN A 1 274 ? 8.534 -5.909 -12.970 1.00 44.45 274 GLN A C 1
ATOM 1432 O O . GLN A 1 274 ? 7.847 -4.887 -12.971 1.00 43.48 274 GLN A O 1
ATOM 1438 N N . VAL A 1 275 ? 8.559 -6.770 -11.957 1.00 43.70 275 VAL A N 1
ATOM 1439 C CA . VAL A 1 275 ? 7.834 -6.539 -10.716 1.00 42.29 275 VAL A CA 1
ATOM 1440 C C . VAL A 1 275 ? 8.501 -5.399 -9.960 1.00 41.16 275 VAL A C 1
ATOM 1441 O O . VAL A 1 275 ? 7.837 -4.504 -9.441 1.00 39.85 275 VAL A O 1
ATOM 1445 N N . THR A 1 276 ? 9.829 -5.425 -9.935 1.00 40.95 276 THR A N 1
ATOM 1446 C CA . THR A 1 276 ? 10.605 -4.374 -9.300 1.00 39.94 276 THR A CA 1
ATOM 1447 C C . THR A 1 276 ? 10.366 -3.020 -9.960 1.00 39.20 276 THR A C 1
ATOM 1448 O O . THR A 1 276 ? 10.237 -2.013 -9.263 1.00 38.37 276 THR A O 1
ATOM 1452 N N . GLU A 1 277 ? 10.260 -2.994 -11.286 1.00 39.29 277 GLU A N 1
ATOM 1453 C CA . GLU A 1 277 ? 9.968 -1.742 -11.996 1.00 39.11 277 GLU A CA 1
ATOM 1454 C C . GLU A 1 277 ? 8.623 -1.152 -11.595 1.00 37.29 277 GLU A C 1
ATOM 1455 O O . GLU A 1 277 ? 8.492 0.049 -11.465 1.00 36.56 277 GLU A O 1
ATOM 1461 N N . LYS A 1 278 ? 7.623 -2.005 -11.420 1.00 36.81 278 LYS A N 1
ATOM 1462 C CA . LYS A 1 278 ? 6.285 -1.536 -11.080 1.00 35.79 278 LYS A CA 1
ATOM 1463 C C . LYS A 1 278 ? 6.219 -1.064 -9.630 1.00 34.64 278 LYS A C 1
ATOM 1464 O O . LYS A 1 278 ? 5.585 -0.053 -9.326 1.00 33.95 278 LYS A O 1
ATOM 1470 N N . VAL A 1 279 ? 6.898 -1.777 -8.744 1.00 34.44 279 VAL A N 1
ATOM 1471 C CA . VAL A 1 279 ? 6.989 -1.364 -7.352 1.00 33.64 279 VAL A CA 1
ATOM 1472 C C . VAL A 1 279 ? 7.582 0.039 -7.278 1.00 33.30 279 VAL A C 1
ATOM 1473 O O . VAL A 1 279 ? 7.005 0.928 -6.656 1.00 32.88 279 VAL A O 1
ATOM 1477 N N . ILE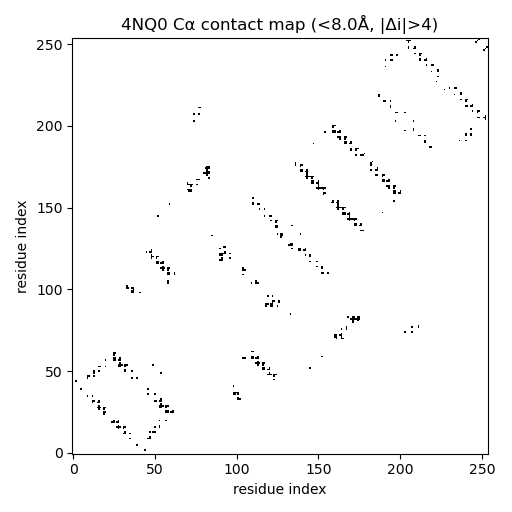 A 1 280 ? 8.719 0.236 -7.939 1.00 33.74 280 ILE A N 1
ATOM 1478 C CA . ILE A 1 280 ? 9.425 1.518 -7.925 1.00 33.50 280 ILE A CA 1
ATOM 1479 C C . ILE A 1 280 ? 8.554 2.616 -8.514 1.00 33.30 280 ILE A C 1
ATOM 1480 O O . ILE A 1 280 ? 8.465 3.711 -7.968 1.00 33.16 280 ILE A O 1
ATOM 1485 N N . GLN A 1 281 ? 7.916 2.322 -9.638 1.00 33.42 281 GLN A N 1
ATOM 1486 C CA . GLN A 1 281 ? 6.994 3.270 -10.261 1.00 33.03 281 GLN A CA 1
ATOM 1487 C C . GLN A 1 281 ? 5.865 3.711 -9.310 1.00 31.85 281 GLN A C 1
ATOM 1488 O O . GLN A 1 281 ? 5.567 4.896 -9.2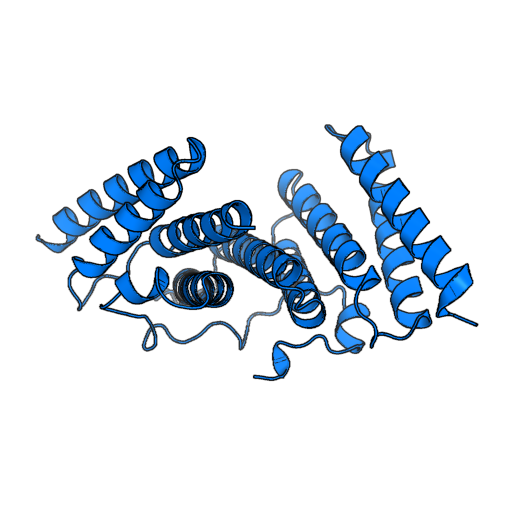03 1.00 31.23 281 GLN A O 1
ATOM 1494 N N . ALA A 1 282 ? 5.246 2.749 -8.631 1.00 31.18 282 ALA A N 1
ATOM 1495 C CA . ALA A 1 282 ? 4.153 3.025 -7.689 1.00 30.29 282 ALA A CA 1
ATOM 1496 C C . ALA A 1 282 ? 4.614 3.865 -6.478 1.00 29.83 282 ALA A C 1
ATOM 1497 O O . ALA A 1 282 ? 3.916 4.794 -6.047 1.00 28.89 282 ALA A O 1
ATOM 1499 N N . GLU A 1 283 ? 5.793 3.546 -5.944 1.00 30.19 283 GLU A N 1
ATOM 1500 C CA . GLU A 1 283 ? 6.383 4.352 -4.871 1.00 30.33 283 GLU A CA 1
ATOM 1501 C C . GLU A 1 283 ? 6.569 5.790 -5.302 1.00 30.12 283 GLU A C 1
ATOM 1502 O O . GLU A 1 283 ? 6.264 6.701 -4.542 1.00 30.25 283 GLU A O 1
ATOM 1508 N N . PHE A 1 284 ? 7.055 6.009 -6.522 1.00 30.46 284 PHE A N 1
ATOM 1509 C CA . PHE A 1 284 ? 7.266 7.386 -6.997 1.00 30.18 284 PHE A CA 1
ATOM 1510 C C . PHE A 1 284 ? 5.944 8.118 -7.205 1.00 30.03 284 PHE A C 1
ATOM 1511 O O . PHE A 1 284 ? 5.821 9.313 -6.872 1.00 30.02 284 PHE A O 1
ATOM 1519 N N . LEU A 1 285 ? 4.957 7.425 -7.772 1.00 29.59 285 LEU A N 1
ATOM 1520 C CA . LEU A 1 285 ? 3.656 8.060 -8.030 1.00 29.31 285 LEU A CA 1
ATOM 1521 C C . LEU A 1 285 ? 2.975 8.494 -6.732 1.00 28.48 285 LEU A C 1
ATOM 1522 O O . LEU A 1 285 ? 2.357 9.551 -6.680 1.00 29.20 285 LEU A O 1
ATOM 1527 N N . VAL A 1 286 ? 3.103 7.684 -5.691 1.00 28.26 286 VAL A N 1
ATOM 1528 C CA . VAL A 1 286 ? 2.663 8.054 -4.344 1.00 28.26 286 VAL A CA 1
ATOM 1529 C C . VAL A 1 286 ? 3.254 9.401 -3.919 1.00 29.45 286 VAL A C 1
ATOM 1530 O O . VAL A 1 286 ? 2.520 10.297 -3.505 1.00 28.93 286 VAL A O 1
ATOM 1534 N N . CYS A 1 287 ? 4.573 9.544 -4.054 1.00 30.13 287 CYS A N 1
ATOM 1535 C CA . CYS A 1 287 ? 5.269 10.779 -3.686 1.00 31.61 287 CYS A CA 1
ATOM 1536 C C . CYS A 1 287 ? 4.859 11.970 -4.535 1.00 32.54 287 CYS A C 1
ATOM 1537 O O . CYS A 1 287 ? 4.713 13.086 -4.018 1.00 32.86 287 CYS A O 1
ATOM 1540 N N . ASP A 1 288 ? 4.680 11.738 -5.832 1.00 33.36 288 ASP A N 1
ATOM 1541 C CA . ASP A 1 288 ? 4.304 12.804 -6.740 1.00 35.02 288 ASP A CA 1
ATOM 1542 C C . ASP A 1 288 ? 2.903 13.345 -6.426 1.00 35.14 288 ASP A C 1
ATOM 1543 O O . ASP A 1 288 ? 2.681 14.544 -6.498 1.00 36.58 288 ASP A O 1
ATOM 1548 N N . ALA A 1 289 ? 1.974 12.466 -6.081 1.00 34.46 289 ALA A N 1
ATOM 1549 C CA . ALA A 1 289 ? 0.644 12.887 -5.668 1.00 34.80 289 ALA A CA 1
ATOM 1550 C C . ALA A 1 289 ? 0.693 13.526 -4.278 1.00 35.22 289 ALA A C 1
ATOM 1551 O O . ALA A 1 289 ? 0.050 14.540 -4.041 1.00 35.61 289 ALA A O 1
ATOM 1553 N N . LEU A 1 290 ? 1.480 12.931 -3.385 1.00 35.29 290 LEU A N 1
ATOM 1554 C CA . LEU A 1 290 ? 1.644 13.402 -2.013 1.00 35.88 290 LEU A CA 1
ATOM 1555 C C . LEU A 1 290 ? 2.093 14.852 -1.903 1.00 37.18 290 LEU A C 1
ATOM 1556 O O . LEU A 1 290 ? 1.724 15.538 -0.952 1.00 37.35 290 LEU A O 1
ATOM 1561 N N . ARG A 1 291 ? 2.873 15.340 -2.863 1.00 38.40 291 ARG A N 1
ATOM 1562 C CA . ARG A 1 291 ? 3.295 16.747 -2.796 1.00 40.25 291 ARG A CA 1
ATOM 1563 C C . ARG A 1 291 ? 2.121 17.726 -2.904 1.00 41.14 291 ARG A C 1
ATOM 1564 O O . ARG A 1 291 ? 2.196 18.827 -2.377 1.00 41.78 291 ARG A O 1
ATOM 1572 N N . TRP A 1 292 ? 1.021 17.306 -3.527 1.00 41.77 292 TRP A N 1
ATOM 1573 C CA . TRP A 1 292 ? -0.125 18.185 -3.736 1.00 43.25 292 TRP A CA 1
ATOM 1574 C C . TRP A 1 292 ? -1.240 18.055 -2.694 1.00 43.43 292 TRP A C 1
ATOM 1575 O O . TRP A 1 292 ? -2.188 18.846 -2.705 1.00 44.60 292 TRP A O 1
ATOM 1586 N N . VAL A 1 293 ? -1.147 17.070 -1.807 1.00 42.48 293 VAL A N 1
ATOM 1587 C CA . VAL A 1 293 ? -2.208 16.846 -0.841 1.00 42.46 293 VAL A CA 1
ATOM 1588 C C . VAL A 1 293 ? -1.970 17.743 0.377 1.00 43.03 293 VAL A C 1
ATOM 1589 O O . VAL A 1 293 ? -0.941 17.637 1.043 1.00 42.52 293 VAL A O 1
ATOM 1593 N N . ASP A 1 294 ? -2.917 18.647 0.643 1.00 43.82 294 ASP A N 1
ATOM 1594 C CA . ASP A 1 294 ? -2.751 19.647 1.698 1.00 44.76 294 ASP A CA 1
ATOM 1595 C C . ASP A 1 294 ? -2.876 19.036 3.091 1.00 43.91 294 ASP A C 1
ATOM 1596 O O . ASP A 1 294 ? -2.195 19.463 4.025 1.00 43.92 294 ASP A O 1
ATOM 1601 N N . GLN A 1 295 ? -3.728 18.026 3.219 1.00 42.74 295 GLN A N 1
ATOM 1602 C CA . GLN A 1 295 ? -4.129 17.521 4.535 1.00 42.59 295 GLN A CA 1
ATOM 1603 C C . GLN A 1 295 ? -3.246 16.427 5.155 1.00 40.74 295 GLN A C 1
ATOM 1604 O O . GLN A 1 295 ? -3.592 15.881 6.201 1.00 40.60 295 GLN A O 1
ATOM 1610 N N . VAL A 1 296 ? -2.117 16.109 4.526 1.00 38.54 296 VAL A N 1
ATOM 1611 C CA . VAL A 1 296 ? -1.127 15.262 5.167 1.00 36.77 296 VAL A CA 1
ATOM 1612 C C . VAL A 1 296 ? -0.091 16.167 5.831 1.00 36.33 296 VAL A C 1
ATOM 1613 O O . VAL A 1 296 ? 0.476 17.036 5.178 1.00 36.22 296 VAL A O 1
ATOM 1617 N N . PRO A 1 297 ? 0.155 15.978 7.136 1.00 35.49 297 PRO A N 1
ATOM 1618 C CA . PRO A 1 297 ? 1.173 16.785 7.809 1.00 35.27 297 PRO A CA 1
ATOM 1619 C C . PRO A 1 297 ? 2.537 16.635 7.151 1.00 34.12 297 PRO A C 1
ATOM 1620 O O . PRO A 1 297 ? 2.848 15.558 6.646 1.00 33.28 297 PRO A O 1
ATOM 1624 N N . ALA A 1 298 ? 3.327 17.703 7.173 1.00 34.04 298 ALA A N 1
ATOM 1625 C CA . ALA A 1 298 ? 4.676 17.710 6.601 1.00 33.94 298 ALA A CA 1
ATOM 1626 C C . ALA A 1 298 ? 5.521 16.543 7.080 1.00 33.38 298 ALA A C 1
ATOM 1627 O O . ALA A 1 298 ? 6.231 15.911 6.293 1.00 33.03 298 ALA A O 1
ATOM 1629 N N . LYS A 1 299 ? 5.440 16.248 8.368 1.00 33.72 299 LYS A N 1
ATOM 1630 C CA . LYS A 1 299 ? 6.249 15.176 8.938 1.00 33.77 299 LYS A CA 1
ATOM 1631 C C . LYS A 1 299 ? 5.977 13.839 8.244 1.00 33.12 299 LYS A C 1
ATOM 1632 O O . LYS A 1 299 ? 6.915 13.113 7.919 1.00 32.44 299 LYS A O 1
ATOM 1635 N N . ASP A 1 300 ? 4.699 13.526 8.022 1.00 32.95 300 ASP A N 1
ATOM 1636 C CA . ASP A 1 300 ? 4.318 12.299 7.315 1.00 32.68 300 ASP A CA 1
ATOM 1637 C C . ASP A 1 300 ? 4.779 12.326 5.857 1.00 31.38 300 ASP A C 1
ATOM 1638 O O . ASP A 1 300 ? 5.205 11.303 5.331 1.00 30.77 300 ASP A O 1
ATOM 1643 N N . LYS A 1 301 ? 4.694 13.484 5.203 1.00 30.65 301 LYS A N 1
ATOM 1644 C CA . LYS A 1 301 ? 5.211 13.596 3.845 1.00 29.99 301 LYS A CA 1
ATOM 1645 C C . LYS A 1 301 ? 6.693 13.238 3.821 1.00 29.70 301 LYS A C 1
ATOM 1646 O O . LYS A 1 301 ? 7.117 12.404 3.018 1.00 28.99 301 LYS A O 1
ATOM 1652 N N . LEU A 1 302 ? 7.461 13.853 4.719 1.00 29.97 302 LEU A N 1
ATOM 1653 C CA . LEU A 1 302 ? 8.914 13.693 4.738 1.00 30.30 302 LEU A CA 1
ATOM 1654 C C . LEU A 1 302 ? 9.317 12.244 4.935 1.00 30.03 302 LEU A C 1
ATOM 1655 O O . LEU A 1 302 ? 10.222 11.761 4.259 1.00 29.42 302 LEU A O 1
ATOM 1660 N N . LYS A 1 303 ? 8.639 11.551 5.847 1.00 30.41 303 LYS A N 1
ATOM 1661 C CA . LYS A 1 303 ? 8.943 10.137 6.103 1.00 30.44 303 LYS A CA 1
ATOM 1662 C C . LYS A 1 303 ? 8.730 9.274 4.865 1.00 29.39 303 LYS A C 1
ATOM 1663 O O . LYS A 1 303 ? 9.519 8.373 4.603 1.00 29.20 303 LYS A O 1
ATOM 1669 N N . ARG A 1 304 ? 7.662 9.544 4.111 1.00 28.63 304 ARG A N 1
ATOM 1670 C CA . ARG A 1 304 ? 7.382 8.763 2.893 1.00 27.29 304 ARG A CA 1
ATOM 1671 C C . ARG A 1 304 ? 8.366 9.115 1.784 1.00 26.88 304 ARG A C 1
ATOM 1672 O O . ARG A 1 304 ? 8.847 8.226 1.077 1.00 26.00 304 ARG A O 1
ATOM 1680 N N . PHE A 1 305 ? 8.657 10.403 1.617 1.00 26.62 305 PHE A N 1
ATOM 1681 C CA . PHE A 1 305 ? 9.644 10.813 0.627 1.00 26.89 305 PHE A CA 1
ATOM 1682 C C . PHE A 1 305 ? 11.005 10.148 0.879 1.00 27.60 305 PHE A C 1
ATOM 1683 O O . PHE A 1 305 ? 11.641 9.658 -0.050 1.00 28.02 305 PHE A O 1
ATOM 1691 N N . LYS A 1 306 ? 11.450 10.133 2.130 1.00 28.06 306 LYS A N 1
ATOM 1692 C CA . LYS A 1 306 ? 12.756 9.567 2.453 1.00 29.03 306 LYS A CA 1
ATOM 1693 C C . LYS A 1 306 ? 12.780 8.061 2.247 1.00 29.02 306 LYS A C 1
ATOM 1694 O O . LYS A 1 306 ? 13.796 7.496 1.853 1.00 29.20 306 LYS A O 1
ATOM 1700 N N . HIS A 1 307 ? 11.661 7.416 2.535 1.00 28.70 307 HIS A N 1
ATOM 1701 C CA . HIS A 1 307 ? 11.514 6.002 2.249 1.00 28.83 307 HIS A CA 1
ATOM 1702 C C . HIS A 1 307 ? 11.694 5.727 0.747 1.00 28.36 307 HIS A C 1
ATOM 1703 O O . HIS A 1 307 ? 12.389 4.800 0.356 1.00 28.14 307 HIS A O 1
ATOM 1710 N N . ALA A 1 308 ? 11.056 6.542 -0.087 1.00 27.88 308 ALA A N 1
ATOM 1711 C CA . ALA A 1 308 ? 11.083 6.343 -1.523 1.00 27.87 308 ALA A CA 1
ATOM 1712 C C . ALA A 1 308 ? 12.476 6.662 -2.076 1.00 28.39 308 ALA A C 1
ATOM 1713 O O . ALA A 1 308 ? 12.981 5.939 -2.930 1.00 27.83 308 ALA A O 1
ATOM 1715 N N . LYS A 1 309 ? 13.087 7.735 -1.574 1.00 28.72 309 LYS A N 1
ATOM 1716 C CA . LYS A 1 309 ? 14.471 8.087 -1.919 1.00 29.74 309 LYS A CA 1
ATOM 1717 C C . LYS A 1 309 ? 15.449 6.932 -1.652 1.00 30.28 309 LYS A C 1
ATOM 1718 O O . LYS A 1 309 ? 16.236 6.584 -2.514 1.00 30.39 309 LYS A O 1
ATOM 1724 N N . ALA A 1 310 ? 15.361 6.326 -0.474 1.00 30.44 310 ALA A N 1
ATOM 1725 C CA . ALA A 1 310 ? 16.229 5.209 -0.112 1.00 31.24 310 ALA A CA 1
ATOM 1726 C C . ALA A 1 310 ? 16.034 4.044 -1.054 1.00 31.81 310 ALA A C 1
ATOM 1727 O O . ALA A 1 310 ? 16.997 3.426 -1.493 1.00 32.02 310 ALA A O 1
ATOM 1729 N N . LEU A 1 311 ? 14.776 3.748 -1.357 1.00 32.02 311 LEU A N 1
ATOM 1730 C CA . LEU A 1 311 ? 14.446 2.659 -2.250 1.00 32.86 311 LEU A CA 1
ATOM 1731 C C . LEU A 1 311 ? 15.026 2.864 -3.653 1.00 33.07 311 LEU A C 1
ATOM 1732 O O . LEU A 1 311 ? 15.602 1.940 -4.222 1.00 33.02 311 LEU A O 1
ATOM 1737 N N . LEU A 1 312 ? 14.855 4.070 -4.198 1.00 32.74 312 LEU A N 1
ATOM 1738 C CA . LEU A 1 312 ? 15.341 4.400 -5.536 1.00 33.39 312 LEU A CA 1
ATOM 1739 C C . LEU A 1 312 ? 16.857 4.469 -5.579 1.00 34.17 312 LEU A C 1
ATOM 1740 O O . LEU A 1 312 ? 17.467 4.055 -6.571 1.00 33.80 312 LEU A O 1
ATOM 1745 N N . GLU A 1 313 ? 17.460 5.000 -4.513 1.00 34.07 313 GLU A N 1
ATOM 1746 C CA . GLU A 1 313 ? 18.913 5.013 -4.406 1.00 35.44 313 GLU A CA 1
ATOM 1747 C C . GLU A 1 313 ? 19.438 3.584 -4.477 1.00 35.74 313 GLU A C 1
ATOM 1748 O O . GLU A 1 313 ? 20.363 3.310 -5.225 1.00 36.87 313 GLU A O 1
ATOM 1754 N N . LYS A 1 314 ? 18.819 2.671 -3.730 1.00 35.05 314 LYS A N 1
ATOM 1755 C CA . LYS A 1 314 ? 19.244 1.272 -3.718 1.00 35.52 314 LYS A CA 1
ATOM 1756 C C . LYS A 1 314 ? 19.098 0.625 -5.090 1.00 35.62 314 LYS A C 1
ATOM 1757 O O . LYS A 1 314 ? 19.957 -0.143 -5.521 1.00 36.00 314 LYS A O 1
ATOM 1761 N N . HIS A 1 315 ? 17.994 0.931 -5.764 1.00 34.45 315 HIS A N 1
ATOM 1762 C CA . HIS A 1 315 ? 17.743 0.436 -7.111 1.00 34.37 315 HIS A CA 1
ATOM 1763 C C . HIS A 1 315 ? 18.818 0.909 -8.109 1.00 35.34 315 HIS A C 1
ATOM 1764 O O . HIS A 1 315 ? 19.234 0.154 -8.996 1.00 35.28 315 HIS A O 1
ATOM 1771 N N . MET A 1 316 ? 19.259 2.154 -7.948 1.00 35.39 316 MET A N 1
ATOM 1772 C CA . MET A 1 316 ? 20.253 2.753 -8.827 1.00 36.79 316 MET A CA 1
ATOM 1773 C C . MET A 1 316 ? 21.613 2.064 -8.738 1.00 37.71 316 MET A C 1
ATOM 1774 O O . MET A 1 316 ? 22.354 2.019 -9.730 1.00 38.50 316 MET A O 1
ATOM 1779 N N . THR A 1 317 ? 21.930 1.516 -7.565 1.00 37.23 317 THR A N 1
ATOM 1780 C CA . THR A 1 317 ? 23.176 0.786 -7.380 1.00 38.07 317 THR A CA 1
ATOM 1781 C C . THR A 1 317 ? 23.219 -0.497 -8.221 1.00 39.14 317 THR A C 1
ATOM 1782 O O . THR A 1 317 ? 24.293 -1.050 -8.421 1.00 40.57 317 THR A O 1
ATOM 1786 N N . THR A 1 318 ? 22.064 -0.967 -8.701 1.00 38.44 318 THR A N 1
ATOM 1787 C CA . THR A 1 318 ? 22.017 -2.126 -9.598 1.00 39.55 318 THR A CA 1
ATOM 1788 C C . THR A 1 318 ? 22.220 -1.743 -11.073 1.00 40.14 318 THR A C 1
ATOM 1789 O O . THR A 1 318 ? 22.159 -2.609 -11.934 1.00 40.72 318 THR A O 1
ATOM 1793 N N . ARG A 1 319 ? 22.431 -0.455 -11.354 1.00 40.19 319 ARG A N 1
ATOM 1794 C CA . ARG A 1 319 ? 22.644 0.034 -12.722 1.00 41.07 319 ARG A CA 1
ATOM 1795 C C . ARG A 1 319 ? 21.539 -0.472 -13.668 1.00 41.51 319 ARG A C 1
ATOM 1796 O O . ARG A 1 319 ? 21.813 -1.209 -14.613 1.00 41.64 319 ARG A O 1
ATOM 1804 N N . PRO A 1 320 ? 20.278 -0.079 -13.397 1.00 41.55 320 PRO A N 1
ATOM 1805 C CA . PRO A 1 320 ? 19.138 -0.573 -14.159 1.00 42.00 320 PRO A CA 1
ATOM 1806 C C . PRO A 1 320 ? 19.067 -0.006 -15.570 1.00 43.49 320 PRO A C 1
ATOM 1807 O O . PRO A 1 320 ? 19.635 1.053 -15.849 1.00 43.32 320 PRO A O 1
ATOM 1811 N N . LYS A 1 321 ? 18.367 -0.724 -16.442 1.00 45.15 321 LYS A N 1
ATOM 1812 C CA . LYS A 1 321 ? 18.199 -0.331 -17.845 1.00 46.91 321 LYS A CA 1
ATOM 1813 C C . LYS A 1 321 ? 17.952 1.167 -18.059 1.00 47.47 321 LYS A C 1
ATOM 1814 O O . LYS A 1 321 ? 18.750 1.838 -18.737 1.00 48.53 321 LYS A O 1
ATOM 1817 N N . ASP A 1 322 ? 16.862 1.688 -17.490 1.00 46.90 322 ASP A N 1
ATOM 1818 C CA . ASP A 1 322 ? 16.490 3.091 -17.706 1.00 47.23 322 ASP A CA 1
ATOM 1819 C C . ASP A 1 322 ? 16.909 3.959 -16.531 1.00 46.38 322 ASP A C 1
ATOM 1820 O O . ASP A 1 322 ? 16.076 4.566 -15.857 1.00 45.20 322 ASP A O 1
ATOM 1825 N N . SER A 1 323 ? 18.217 4.033 -16.324 1.00 46.79 323 SER A N 1
ATOM 1826 C CA . SER A 1 323 ? 18.799 4.812 -15.237 1.00 46.54 323 SER A CA 1
ATOM 1827 C C . SER A 1 323 ? 18.462 6.302 -15.286 1.00 46.36 323 SER A C 1
ATOM 1828 O O . SER A 1 323 ? 18.382 6.944 -14.246 1.00 45.92 323 SER A O 1
ATOM 1831 N N . GLU A 1 324 ? 18.294 6.859 -16.483 1.00 46.99 324 GLU A N 1
ATOM 1832 C CA . GLU A 1 324 ? 17.968 8.286 -16.607 1.00 47.21 324 GLU A CA 1
ATOM 1833 C C . GLU A 1 324 ? 16.560 8.601 -16.072 1.00 45.34 324 GLU A C 1
ATOM 1834 O O . GLU A 1 324 ? 16.354 9.634 -15.443 1.00 44.83 324 GLU A O 1
ATOM 1840 N N . LEU A 1 325 ? 15.608 7.708 -16.316 1.00 44.29 325 LEU A N 1
ATOM 1841 C CA . LEU A 1 325 ? 14.265 7.848 -15.757 1.00 42.93 325 LEU A CA 1
ATOM 1842 C C . LEU A 1 325 ? 14.330 7.781 -14.230 1.00 42.13 325 LEU A C 1
ATOM 1843 O O . LEU A 1 325 ? 13.749 8.615 -13.532 1.00 41.42 325 LEU A O 1
ATOM 1848 N N . GLN A 1 326 ? 15.046 6.786 -13.718 1.00 41.78 326 GLN A N 1
ATOM 1849 C CA . GLN A 1 326 ? 15.151 6.596 -12.278 1.00 41.00 326 GLN A CA 1
ATOM 1850 C C . GLN A 1 326 ? 15.906 7.768 -11.638 1.00 40.86 326 GLN A C 1
ATOM 1851 O O . GLN A 1 326 ? 15.560 8.201 -10.544 1.00 39.78 326 GLN A O 1
ATOM 1857 N N . GLN A 1 327 ? 16.918 8.284 -12.330 1.00 41.53 327 GLN A N 1
ATOM 1858 C CA . GLN A 1 327 ? 17.632 9.480 -11.873 1.00 41.81 327 GLN A CA 1
ATOM 1859 C C . GLN A 1 327 ? 16.698 10.689 -11.825 1.00 40.38 327 GLN A C 1
ATOM 1860 O O . GLN A 1 327 ? 16.734 11.457 -10.868 1.00 39.85 327 GLN A O 1
ATOM 1866 N N . ALA A 1 328 ? 15.869 10.850 -12.856 1.00 39.49 328 ALA A N 1
ATOM 1867 C CA . ALA A 1 328 ? 14.863 11.915 -12.894 1.00 38.70 328 ALA A CA 1
ATOM 1868 C C . ALA A 1 328 ? 13.898 11.803 -11.704 1.00 37.11 328 ALA A C 1
ATOM 1869 O O . ALA A 1 328 ? 13.686 12.775 -10.986 1.00 36.50 328 ALA A O 1
ATOM 1871 N N . ARG A 1 329 ? 13.353 10.609 -11.477 1.00 36.29 329 ARG A N 1
ATOM 1872 C CA . ARG A 1 329 ? 12.454 10.370 -10.331 1.00 35.51 329 ARG A CA 1
ATOM 1873 C C . ARG A 1 329 ? 13.104 10.733 -8.998 1.00 35.46 329 ARG A C 1
ATOM 1874 O O . ARG A 1 329 ? 12.498 11.394 -8.139 1.00 34.94 329 ARG A O 1
ATOM 1882 N N . LEU A 1 330 ? 14.350 10.304 -8.842 1.00 35.76 330 LEU A N 1
ATOM 1883 C CA . LEU A 1 330 ? 15.112 10.535 -7.626 1.00 35.78 330 LEU A CA 1
ATOM 1884 C C . LEU A 1 330 ? 15.319 12.037 -7.394 1.00 35.78 330 LEU A C 1
ATOM 1885 O O . LEU A 1 330 ? 15.132 12.533 -6.277 1.00 35.33 330 LEU A O 1
ATOM 1890 N N . ALA A 1 331 ? 15.687 12.749 -8.458 1.00 35.76 331 ALA A N 1
ATOM 1891 C CA . ALA A 1 331 ? 15.812 14.206 -8.426 1.00 36.06 331 ALA A CA 1
ATOM 1892 C C . ALA A 1 331 ? 14.508 14.892 -8.006 1.00 35.57 331 ALA A C 1
ATOM 1893 O O . ALA A 1 331 ? 14.525 15.830 -7.212 1.00 34.94 331 ALA A O 1
ATOM 1895 N N . GLN A 1 332 ? 13.386 14.419 -8.541 1.00 35.35 332 GLN A N 1
ATOM 1896 C CA . GLN A 1 332 ? 12.079 14.964 -8.178 1.00 35.51 332 GLN A CA 1
ATOM 1897 C C . GLN A 1 332 ? 11.747 14.718 -6.706 1.00 34.48 332 GLN A C 1
ATOM 1898 O O . GLN A 1 332 ? 11.207 15.590 -6.027 1.00 34.53 332 GLN A O 1
ATOM 1904 N N . ILE A 1 333 ? 12.059 13.527 -6.219 1.00 33.79 333 ILE A N 1
ATOM 1905 C CA . ILE A 1 333 ? 11.816 13.201 -4.811 1.00 33.06 333 ILE A CA 1
ATOM 1906 C C . ILE A 1 333 ? 12.614 14.133 -3.912 1.00 33.03 333 ILE A C 1
ATOM 1907 O O . ILE A 1 333 ? 12.114 14.568 -2.886 1.00 32.05 333 ILE A O 1
ATOM 1912 N N . GLN A 1 334 ? 13.832 14.480 -4.322 1.00 33.72 334 GLN A N 1
ATOM 1913 C CA . GLN A 1 334 ? 14.631 15.422 -3.560 1.00 34.54 334 GLN A CA 1
ATOM 1914 C C . GLN A 1 334 ? 13.984 16.816 -3.580 1.00 34.78 334 GLN A C 1
ATOM 1915 O O . GLN A 1 334 ? 13.988 17.519 -2.568 1.00 34.41 334 GLN A O 1
ATOM 1921 N N . ASP A 1 335 ? 13.432 17.214 -4.725 1.00 34.96 335 ASP A N 1
ATOM 1922 C CA . ASP A 1 335 ? 12.679 18.475 -4.792 1.00 35.72 335 ASP A CA 1
ATOM 1923 C C . ASP A 1 335 ? 11.498 18.429 -3.818 1.00 34.62 335 ASP A C 1
ATOM 1924 O O . ASP A 1 335 ? 11.241 19.395 -3.106 1.00 34.07 335 ASP A O 1
ATOM 1929 N N . ASP A 1 336 ? 10.807 17.292 -3.772 1.00 33.66 336 ASP A N 1
ATOM 1930 C CA . ASP A 1 336 ? 9.666 17.139 -2.865 1.00 33.28 336 ASP A CA 1
ATOM 1931 C C . ASP A 1 336 ? 10.083 17.343 -1.404 1.00 33.41 336 ASP A C 1
ATOM 1932 O O . ASP A 1 336 ? 9.398 18.045 -0.643 1.00 33.19 336 ASP A O 1
ATOM 1937 N N . ILE A 1 337 ? 11.215 16.748 -1.028 1.00 33.41 337 ILE A N 1
ATOM 1938 C CA . ILE A 1 337 ? 11.761 16.894 0.317 1.00 33.64 337 ILE A CA 1
ATOM 1939 C C . ILE A 1 337 ? 12.090 18.361 0.594 1.00 35.25 337 ILE A C 1
ATOM 1940 O O . ILE A 1 337 ? 11.646 18.927 1.593 1.00 34.52 337 ILE A O 1
ATOM 1945 N N . ASP A 1 338 ? 12.846 18.977 -0.311 1.00 37.30 338 ASP A N 1
ATOM 1946 C CA . ASP A 1 338 ? 13.167 20.412 -0.199 1.00 39.24 338 ASP A CA 1
ATOM 1947 C C . ASP A 1 338 ? 11.918 21.272 0.006 1.00 39.95 338 ASP A C 1
ATOM 1948 O O . ASP A 1 338 ? 11.848 22.038 0.951 1.00 40.49 338 ASP A O 1
ATOM 1953 N N . GLU A 1 339 ? 10.944 21.141 -0.885 1.00 40.91 339 GLU A N 1
ATOM 1954 C CA . GLU A 1 339 ? 9.688 21.894 -0.788 1.00 42.45 339 GLU A CA 1
ATOM 1955 C C . GLU A 1 339 ? 9.057 21.810 0.606 1.00 42.68 339 GLU A C 1
ATOM 1956 O O . GLU A 1 339 ? 8.714 22.830 1.195 1.00 43.66 339 GLU A O 1
ATOM 1962 N N . VAL A 1 340 ? 8.920 20.600 1.135 1.00 42.56 340 VAL A N 1
ATOM 1963 C CA . VAL A 1 340 ? 8.308 20.417 2.449 1.00 43.14 340 VAL A CA 1
ATOM 1964 C C . VAL A 1 340 ? 9.198 20.939 3.584 1.00 44.28 340 VAL A C 1
ATOM 1965 O O . VAL A 1 340 ? 8.719 21.637 4.484 1.00 44.61 340 VAL A O 1
ATOM 1969 N N . GLN A 1 341 ? 10.489 20.629 3.542 1.00 45.19 341 GLN A N 1
ATOM 1970 C CA . GLN A 1 341 ? 11.393 21.092 4.598 1.00 46.60 341 GLN A CA 1
ATOM 1971 C C . GLN A 1 341 ? 11.442 22.616 4.710 1.00 48.27 341 GLN A C 1
ATOM 1972 O O . GLN A 1 341 ? 11.508 23.147 5.818 1.00 48.60 341 GLN A O 1
ATOM 1978 N N . GLU A 1 342 ? 11.373 23.310 3.574 1.00 49.84 342 GLU A N 1
ATOM 1979 C CA . GLU A 1 342 ? 11.514 24.766 3.541 1.00 51.64 342 GLU A CA 1
ATOM 1980 C C . GLU A 1 342 ? 10.203 25.529 3.760 1.00 53.38 342 GLU A C 1
ATOM 1981 O O . GLU A 1 342 ? 10.205 26.570 4.414 1.00 54.29 342 GLU A O 1
ATOM 1987 N N . ASN A 1 343 ? 9.094 25.036 3.209 1.00 54.53 343 ASN A N 1
ATOM 1988 C CA . ASN A 1 343 ? 7.831 25.784 3.242 1.00 56.34 343 ASN A CA 1
ATOM 1989 C C . ASN A 1 343 ? 6.796 25.233 4.215 1.00 57.08 343 ASN A C 1
ATOM 1990 O O . ASN A 1 343 ? 6.243 25.975 5.027 1.00 58.20 343 ASN A O 1
ATOM 1995 N N . GLN A 1 344 ? 6.543 23.933 4.137 1.00 57.25 344 GLN A N 1
ATOM 1996 C CA . GLN A 1 344 ? 5.416 23.328 4.839 1.00 57.79 344 GLN A CA 1
ATOM 1997 C C . GLN A 1 344 ? 5.669 23.001 6.321 1.00 58.02 344 GLN A C 1
ATOM 1998 O O . GLN A 1 344 ? 4.748 23.096 7.130 1.00 58.68 344 GLN A O 1
ATOM 2004 N N . GLN A 1 345 ? 6.895 22.632 6.684 1.00 58.04 345 GLN A N 1
ATOM 2005 C CA . GLN A 1 345 ? 7.146 22.074 8.021 1.00 58.05 345 GLN A CA 1
ATOM 2006 C C . GLN A 1 345 ? 7.092 23.096 9.163 1.00 59.06 345 GLN A C 1
ATOM 2007 O O . GLN A 1 345 ? 6.534 22.800 10.223 1.00 59.37 345 GLN A O 1
ATOM 2013 N N . HIS A 1 346 ? 7.664 24.283 8.946 1.00 59.78 346 HIS A N 1
ATOM 2014 C CA . HIS A 1 346 ? 7.688 25.354 9.958 1.00 60.73 346 HIS A CA 1
ATOM 2015 C C . HIS A 1 346 ? 7.137 26.669 9.407 1.00 61.70 346 HIS A C 1
ATOM 2016 O O . HIS A 1 346 ? 6.337 26.677 8.469 1.00 61.90 346 HIS A O 1
#

Secondary structure (DSSP, 8-state):
-HHHHHHHHHHHHHHHHHHHHHTT-HHHHHHHHHHHHHHS-SSS-PPPHHHHHHHHHHHHHHHHHT--GGGSPPGGGGG--PPPPS--TTS--GGG---S-GGGGGSS-HHHHHHHHHHHHHHHHH---TTSPPPPHHHHHHHHHHHHHHHHHHHHTT-HHHHHHHHHHHHHHHTTSPP-HHHHHHHHHHHHHHHHHHTT-TTS-HHHHHHHHHHHHHHHHHHHTT--TTHHHHHHHHHHHHHHHHHIIIII--

B-factor: mean 39.27, std 9.38, range [21.69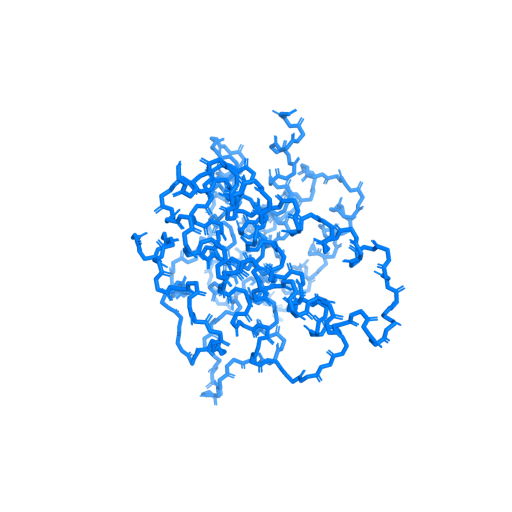, 69.11]

InterPro domains:
  IPR011990 Tetratricopeptide-like helical domain superfamily [G3DSA:1.25.40.10] (1-119)
  IPR011990 Tetratricopeptide-like helical domain superfamily [G3DSA:1.25.40.10] (150-346)

GO terms:
  GO:0005634 nucleus (C, IDA)
  GO:0042393 histone binding (F, IDA)
  GO:0000123 histone acetyltransferase complex (C, IDA)
  GO:0006334 nucleosome assembly (P, IDA)
  GO:0031509 subtelomeric heterochromatin formation (P, IGI)
  GO:0005634 nucleus (C, HDA)
  GO:0000123 histone acetyltransferase complex (C, IMP)
  GO:0000123 histone acetyltransferase complex (C, IPI)
  GO:0005515 protein binding (F, IPI)
  GO:0042803 protein homodimerization activity (F, IPI)
  GO:0031509 subtelomeric heterochromatin formation (P, IDA)

Organism: Saccharomyces cerevisiae (strain ATCC 204508 / S288c) (NCBI:txid559292)

Sequence (254 aa):
TSRHKVQIDMERQVQIAKDLLAQKKFLEAAKRCQQTLDSLPKDGLLPDPELFTIFAQAVYNMEVQNSKEEERLALHELANFSPANEHDDEIEDVSQLRKSGFHIYFENDLYENALDLLAQALMLLGRPTADGQSLTENSRLRIGDVYILMGDIEREAEMFSRAIHHYLKALGYYKTLKPAEQVTEKVIQAEFLVCDALRWVDQVPAKDKLKRFKHAKALLEKHMTTRPKDSELQQARLAQIQDDIDEVQENQQH

CATH classification: 1.25.40.10

Nearest PDB structures (foldseek):
  4nq0-assembly1_A  TM=1.004E+00  e=1.159E-33  Saccharomyces cerevisiae S288C
  5bt1-assembly1_B  TM=9.647E-01  e=1.187E-29  Saccharomyces cerevisiae S288C
  5bt1-assembly1_A  TM=9.573E-01  e=4.286E-28  Saccharomyces cerevisiae S288C
  4y32-assembly1_B-2  TM=4.954E-01  e=1.141E-02  Homo sapiens
  7sqc-assembly1_R0  TM=2.456E-01  e=6.635E+00  Chlamydomonas reinhardtii

Solvent-accessible surface area: 13383 Å² total; per-residue (Å²): 132,71,55,116,147,34,63,66,62,2,69,128,21,3,94,54,0,84,60,29,28,81,101,99,94,21,76,81,0,0,88,90,0,23,100,15,4,53,97,24,68,68,107,80,35,71,12,21,24,40,0,0,20,9,0,0,62,0,0,29,36,31,39,56,126,105,117,121,128,92,46,129,23,31,86,136,40,10,81,79,83,66,74,30,113,118,132,19,131,30,34,66,94,44,92,122,10,93,92,70,27,2,105,52,8,54,76,138,70,14,37,112,14,0,17,62,0,0,20,8,0,0,1,17,12,8,95,110,58,104,104,70,85,98,40,74,69,85,21,42,54,81,0,0,52,6,0,16,26,6,0,35,0,0,71,86,28,137,57,43,25,83,0,0,14,5,0,21,46,0,4,9,13,2,62,38,14,138,125,50,118,118,23,56,67,57,23,3,62,0,2,30,17,0,0,22,0,0,69,130,14,126,147,7,67,15,63,42,4,9,139,3,0,104,54,0,60,58,51,1,76,106,26,36,99,94,208,20,107,64,29,121,68,9,101,58,27,35,57,50,0,62,74,2,7,64,79,1,76,144,94,75,63,196

Radius of gyration: 19.44 Å; Cα contacts (8 Å, |Δi|>4): 305; chains: 1; bounding box: 50×50×42 Å